Protein AF-A0A443SEF3-F1 (afdb_monomer)

Sequence (263 aa):
NCHKPNISYLNDINSWFCGRCELQWLRGAATQDIGFQNYIREMTSVLPYKLSDLHCDMRQLKNQENTYCYCGTPGIYYSDMLRCSKCFQWFHKSCIQPFSWSELEGDHFYMFLCAVCNEGEEVVQRISMELTDLLCLIINTLALKSDRCYFELKTQIIPLVKKYHEYLVDCDEYIKMSEEQLIKHVQKILKSNVRKFANGNFTTGKRKAGESFWALKFQPEKRPPIFGIPIKYCKEDEGTAFTSKTVENVFQAESKVEPFSFY

Foldseek 3Di:
DLAPPDCVVVPPDPDDDGLQVCLVVPQVDDDPDPVSLVVLLRLQQDASDDLVVWQADLVNQDTPLLAAASNRHHDHSQQQWEAALPSRTIHGVSSDPDDDDDPFTLEHQWHWHTSNRPVSDIDIDGHADAPLLQQLRQLLSVVVVDVDFKDWLLPRRLVSCVVCLVSHPPSVVVVPDDSVRSSVVVVVSQVVPVQFKDWDDDDPDDDDPPTTMMGGPDDCVVPNDRRHPPSDDDPPPPPDDPPPVVVVVVVVVPPPDDDDDDD

Radius of gyration: 22.12 Å; Cα contacts (8 Å, |Δi|>4): 306; chains: 1; bounding box: 56×52×59 Å

Structure (mmCIF, N/CA/C/O backbone):
data_AF-A0A443SEF3-F1
#
_entry.id   AF-A0A443SEF3-F1
#
loop_
_atom_site.group_PDB
_atom_site.id
_atom_site.type_symbol
_atom_site.label_atom_id
_atom_site.label_alt_id
_atom_site.label_comp_id
_atom_site.label_asym_id
_atom_site.label_entity_id
_atom_site.label_seq_id
_atom_site.pdbx_PDB_ins_code
_atom_site.Cartn_x
_atom_site.Cartn_y
_atom_site.Cartn_z
_atom_site.occupancy
_atom_site.B_iso_or_equiv
_atom_site.auth_seq_id
_atom_site.auth_comp_id
_atom_site.auth_asym_id
_atom_site.auth_atom_id
_atom_site.pdbx_PDB_model_num
ATOM 1 N N . ASN A 1 1 ? 22.155 -10.349 -29.448 1.00 60.78 1 ASN A N 1
ATOM 2 C CA . ASN A 1 1 ? 20.997 -9.482 -29.109 1.00 60.78 1 ASN A CA 1
ATOM 3 C C . ASN A 1 1 ? 19.927 -10.183 -28.258 1.00 60.78 1 ASN A C 1
ATOM 5 O O . ASN A 1 1 ? 18.757 -9.858 -28.397 1.00 60.78 1 ASN A O 1
ATOM 9 N N . CYS A 1 2 ? 20.287 -11.117 -27.366 1.00 74.56 2 CYS A N 1
ATOM 10 C CA . CYS A 1 2 ? 19.300 -11.844 -26.545 1.00 74.56 2 CYS A CA 1
ATOM 11 C C . CYS A 1 2 ? 19.045 -11.200 -25.170 1.00 74.56 2 CYS A C 1
ATOM 13 O O . CYS A 1 2 ? 18.089 -11.564 -24.497 1.00 74.56 2 CYS A O 1
ATOM 15 N N . HIS A 1 3 ? 19.894 -10.256 -24.757 1.00 68.38 3 HIS A N 1
ATOM 16 C CA . HIS A 1 3 ? 19.728 -9.482 -23.530 1.00 68.38 3 HIS A CA 1
ATOM 17 C C . HIS A 1 3 ? 18.976 -8.180 -23.817 1.00 68.38 3 HIS A C 1
ATOM 19 O O . HIS A 1 3 ? 19.119 -7.611 -24.904 1.00 68.38 3 HIS A O 1
ATOM 25 N N . LYS A 1 4 ? 18.194 -7.714 -22.843 1.00 70.56 4 LYS A N 1
ATOM 26 C CA . LYS A 1 4 ? 17.512 -6.419 -22.880 1.00 70.56 4 LYS A CA 1
ATOM 27 C C . LYS A 1 4 ? 17.874 -5.629 -21.616 1.00 70.56 4 LYS A C 1
ATOM 29 O O . LYS A 1 4 ? 17.649 -6.182 -20.542 1.00 70.56 4 LYS A O 1
ATOM 34 N N . PRO A 1 5 ? 18.402 -4.394 -21.731 1.00 70.94 5 PRO A N 1
ATOM 35 C CA . PRO A 1 5 ? 18.861 -3.709 -22.949 1.00 70.94 5 PRO A CA 1
ATOM 36 C C . PRO A 1 5 ? 20.078 -4.404 -23.594 1.00 70.94 5 PRO A C 1
ATOM 38 O O . PRO A 1 5 ? 20.650 -5.339 -23.032 1.00 70.94 5 PRO A O 1
ATOM 41 N N . ASN A 1 6 ? 20.448 -4.009 -24.815 1.00 75.81 6 ASN A N 1
ATOM 42 C CA . ASN A 1 6 ? 21.586 -4.614 -25.513 1.00 75.81 6 ASN A CA 1
ATOM 43 C C . ASN A 1 6 ? 22.905 -4.308 -24.772 1.00 75.81 6 ASN A C 1
ATOM 45 O O . ASN A 1 6 ? 23.155 -3.166 -24.410 1.00 75.81 6 ASN A O 1
ATOM 49 N N . ILE A 1 7 ? 23.751 -5.324 -24.575 1.00 67.12 7 ILE A N 1
ATOM 50 C CA . ILE A 1 7 ? 24.983 -5.261 -23.761 1.00 67.12 7 ILE A CA 1
ATOM 51 C C . ILE A 1 7 ? 26.088 -4.427 -24.438 1.00 67.12 7 ILE A C 1
ATOM 53 O O . ILE A 1 7 ? 27.071 -4.081 -23.798 1.00 67.12 7 ILE A O 1
ATOM 57 N N . SER A 1 8 ? 25.945 -4.059 -25.716 1.00 59.59 8 SER A N 1
ATOM 58 C CA . SER A 1 8 ? 26.984 -3.370 -26.503 1.00 59.59 8 SER A CA 1
ATOM 59 C C . SER A 1 8 ? 27.465 -2.017 -25.949 1.00 59.59 8 SER A C 1
ATOM 61 O O . SER A 1 8 ? 28.483 -1.516 -26.416 1.00 59.59 8 SER A O 1
ATOM 63 N N . TYR A 1 9 ? 26.759 -1.438 -24.973 1.00 52.75 9 TYR A N 1
ATOM 64 C CA . TYR A 1 9 ? 27.113 -0.185 -24.290 1.00 52.75 9 TYR A CA 1
ATOM 65 C C . TYR A 1 9 ? 27.809 -0.400 -22.927 1.00 52.75 9 TYR A C 1
ATOM 67 O O . TYR A 1 9 ? 28.279 0.551 -22.318 1.00 52.75 9 TYR A O 1
ATOM 75 N N . LEU A 1 10 ? 27.930 -1.663 -22.494 1.00 54.94 10 LEU A N 1
ATOM 76 C CA . LEU A 1 10 ? 28.533 -2.182 -21.254 1.00 54.94 10 LEU A CA 1
ATOM 77 C C . LEU A 1 10 ? 30.024 -1.894 -20.997 1.00 54.94 10 LEU A C 1
ATOM 79 O O . LEU A 1 10 ? 30.564 -2.385 -20.010 1.00 54.94 10 LEU A O 1
ATOM 83 N N . ASN A 1 11 ? 30.723 -1.203 -21.897 1.00 49.34 11 ASN A N 1
ATOM 84 C CA . ASN A 1 11 ? 32.181 -1.331 -22.037 1.00 49.34 11 ASN A CA 1
ATOM 85 C C . ASN A 1 11 ? 33.022 -0.755 -20.877 1.00 49.34 11 ASN A C 1
ATOM 87 O O . ASN A 1 11 ? 34.215 -1.036 -20.834 1.00 49.34 11 ASN A O 1
ATOM 91 N N . ASP A 1 12 ? 32.422 -0.014 -19.940 1.00 52.00 12 ASP A N 1
ATOM 92 C CA . ASP A 1 12 ? 33.131 0.680 -18.851 1.00 52.00 12 ASP A CA 1
ATOM 93 C C . ASP A 1 12 ? 32.945 0.058 -17.448 1.00 52.00 12 ASP A C 1
ATOM 95 O O . ASP A 1 12 ? 33.424 0.612 -16.458 1.00 52.00 12 ASP A O 1
ATOM 99 N N . ILE A 1 13 ? 32.289 -1.105 -17.320 1.00 55.28 13 ILE A N 1
ATOM 100 C CA . ILE A 1 13 ? 32.137 -1.806 -16.029 1.00 55.28 13 ILE A CA 1
ATOM 101 C C . ILE A 1 13 ? 33.041 -3.045 -15.932 1.00 55.28 13 ILE A C 1
ATOM 103 O O . ILE A 1 13 ? 32.953 -3.972 -16.732 1.00 55.28 13 ILE A O 1
ATOM 107 N N . ASN A 1 14 ? 33.885 -3.095 -14.890 1.00 53.50 14 ASN A N 1
ATOM 108 C CA . ASN A 1 14 ? 34.836 -4.191 -14.613 1.00 53.50 14 ASN A CA 1
ATOM 109 C C . ASN A 1 14 ? 34.170 -5.559 -14.335 1.00 53.50 14 ASN A C 1
ATOM 111 O O . ASN A 1 14 ? 34.855 -6.578 -14.248 1.00 53.50 14 ASN A O 1
ATOM 115 N N . SER A 1 15 ? 32.845 -5.601 -14.191 1.00 58.22 15 SER A N 1
ATOM 116 C CA . SER A 1 15 ? 32.058 -6.821 -14.020 1.00 58.22 15 SER A CA 1
ATOM 117 C C . SER A 1 15 ? 30.640 -6.603 -14.548 1.00 58.22 15 SER A C 1
ATOM 119 O O . SER A 1 15 ? 29.954 -5.696 -14.086 1.00 58.22 15 SER A O 1
ATOM 121 N N . TRP A 1 16 ? 30.199 -7.441 -15.490 1.00 61.84 16 TRP A N 1
ATOM 122 C CA . TRP A 1 16 ? 28.820 -7.473 -15.985 1.00 61.84 16 TRP A CA 1
ATOM 123 C C . TRP A 1 16 ? 28.025 -8.564 -15.267 1.00 61.84 16 TRP A C 1
ATOM 125 O O . TRP A 1 16 ? 28.483 -9.709 -15.194 1.00 61.84 16 TRP A O 1
ATOM 135 N N . PHE A 1 17 ? 26.815 -8.249 -14.806 1.00 60.94 17 PHE A N 1
ATOM 136 C CA . PHE A 1 17 ? 25.852 -9.256 -14.370 1.00 60.94 17 PHE A CA 1
ATOM 137 C C . PHE A 1 17 ? 24.627 -9.231 -15.287 1.00 60.94 17 PHE A C 1
ATOM 139 O O . PHE A 1 17 ? 24.273 -8.215 -15.878 1.00 60.94 17 PHE A O 1
ATOM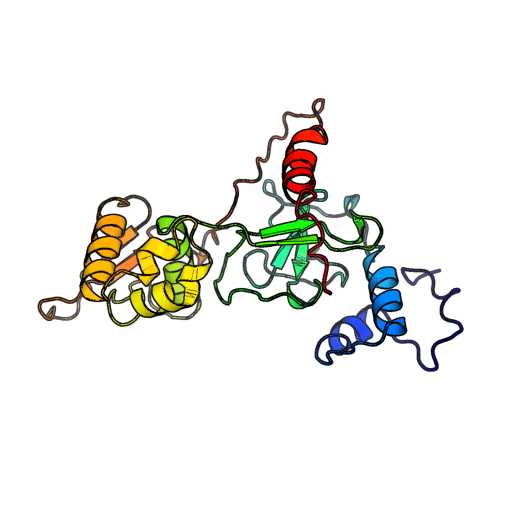 146 N N . CYS A 1 18 ? 23.954 -10.374 -15.430 1.00 65.50 18 CYS A N 1
ATOM 147 C CA . CYS A 1 18 ? 22.702 -10.398 -16.176 1.00 65.50 18 CYS A CA 1
ATOM 148 C C . CYS A 1 18 ? 21.597 -9.691 -15.378 1.00 65.50 18 CYS A C 1
ATOM 150 O O . CYS A 1 18 ? 21.592 -9.748 -14.144 1.00 65.50 18 CYS A O 1
ATOM 152 N N . GLY A 1 19 ? 20.604 -9.117 -16.070 1.00 61.38 19 GLY A N 1
ATOM 153 C CA . GLY A 1 19 ? 19.517 -8.371 -15.417 1.00 61.38 19 GLY A CA 1
ATOM 154 C C . GLY A 1 19 ? 18.778 -9.143 -14.309 1.00 61.38 19 GLY A C 1
ATOM 155 O O . GLY A 1 19 ? 18.235 -8.540 -13.389 1.00 61.38 19 GLY A O 1
ATOM 156 N N . ARG A 1 20 ? 18.807 -10.484 -14.333 1.00 63.09 20 ARG A N 1
ATOM 157 C CA . ARG A 1 20 ? 18.222 -11.337 -13.284 1.00 63.09 20 ARG A CA 1
ATOM 158 C C . ARG A 1 20 ? 19.103 -11.472 -12.036 1.00 63.09 20 ARG A C 1
ATOM 160 O O . ARG A 1 20 ? 18.574 -11.446 -10.931 1.00 63.09 20 ARG A O 1
ATOM 167 N N . CYS A 1 21 ? 20.414 -11.646 -12.206 1.00 59.59 21 CYS A N 1
ATOM 168 C CA . CYS A 1 21 ? 21.350 -11.810 -11.090 1.00 59.59 21 CYS A CA 1
ATOM 169 C C . CYS A 1 21 ? 21.600 -10.488 -10.365 1.00 59.59 21 CYS A C 1
ATOM 171 O O . CYS A 1 21 ? 21.795 -10.486 -9.153 1.00 59.59 21 CYS A O 1
ATOM 173 N N . GLU A 1 22 ? 21.557 -9.369 -11.087 1.00 60.00 22 GLU A N 1
ATOM 174 C CA . GLU A 1 22 ? 21.849 -8.070 -10.497 1.00 60.00 22 GLU A CA 1
ATOM 175 C C . GLU A 1 22 ? 20.642 -7.489 -9.761 1.00 60.00 22 GLU A C 1
ATOM 177 O O . GLU A 1 22 ? 20.799 -7.083 -8.620 1.00 60.00 22 GLU A O 1
ATOM 182 N N . LEU A 1 23 ? 19.411 -7.529 -10.294 1.00 58.72 23 LEU A N 1
ATOM 183 C CA . LEU A 1 23 ? 18.244 -6.941 -9.595 1.00 58.72 23 LEU A CA 1
ATOM 184 C C . LEU A 1 23 ? 18.008 -7.529 -8.188 1.00 58.72 23 LEU A C 1
ATOM 186 O O . LEU A 1 23 ? 17.442 -6.855 -7.330 1.00 58.72 23 LEU A O 1
ATOM 190 N N . GLN A 1 24 ? 18.487 -8.752 -7.938 1.00 55.09 24 GLN A N 1
ATOM 191 C CA . GLN A 1 24 ? 18.482 -9.412 -6.629 1.00 55.09 24 GLN A CA 1
ATOM 192 C C . GLN A 1 24 ? 19.581 -8.891 -5.670 1.00 55.09 24 GLN A C 1
ATOM 194 O O . GLN A 1 24 ? 19.407 -8.941 -4.455 1.00 55.09 24 GLN A O 1
ATOM 199 N N . TRP A 1 25 ? 20.698 -8.391 -6.207 1.00 47.94 25 TRP A N 1
ATOM 200 C CA . TRP A 1 25 ? 21.875 -7.861 -5.498 1.00 47.94 25 TRP A CA 1
ATOM 201 C C . TRP A 1 25 ? 21.823 -6.324 -5.321 1.00 47.94 25 TRP A C 1
ATOM 203 O O . TRP A 1 25 ? 22.259 -5.795 -4.301 1.00 47.94 25 TRP A O 1
ATOM 213 N N . LEU A 1 26 ? 21.232 -5.603 -6.284 1.00 53.41 26 LEU A N 1
ATOM 214 C CA . LEU A 1 26 ? 21.354 -4.152 -6.510 1.00 53.41 26 LEU A CA 1
ATOM 215 C C . LEU A 1 26 ? 20.731 -3.237 -5.437 1.00 53.41 26 LEU A C 1
ATOM 217 O O . LEU A 1 26 ? 20.927 -2.029 -5.501 1.00 53.41 26 LEU A O 1
ATOM 221 N N . ARG A 1 27 ? 19.930 -3.738 -4.487 1.00 53.62 27 ARG A N 1
ATOM 222 C CA . ARG A 1 27 ? 19.137 -2.852 -3.597 1.00 53.62 27 ARG A CA 1
ATOM 223 C C . ARG A 1 27 ? 19.177 -3.187 -2.111 1.00 53.62 27 ARG A C 1
ATOM 225 O O . ARG A 1 27 ? 18.513 -2.525 -1.320 1.00 53.62 27 ARG A O 1
ATOM 232 N N . GLY A 1 28 ? 20.007 -4.159 -1.726 1.00 45.12 28 GLY A N 1
ATOM 233 C CA . GLY A 1 28 ? 20.483 -4.294 -0.345 1.00 45.12 28 GLY A CA 1
ATOM 234 C C . GLY A 1 28 ? 21.625 -3.321 -0.013 1.00 45.12 28 GLY A C 1
ATOM 235 O O . GLY A 1 28 ? 21.883 -3.059 1.157 1.00 45.12 28 GLY A O 1
ATOM 236 N N . ALA A 1 29 ? 22.282 -2.759 -1.035 1.00 46.88 29 ALA A N 1
ATOM 237 C CA . ALA A 1 29 ? 23.342 -1.769 -0.899 1.00 46.88 29 ALA A CA 1
ATOM 238 C C . ALA A 1 29 ? 22.838 -0.408 -1.394 1.00 46.88 29 ALA A C 1
ATOM 240 O O . ALA A 1 29 ? 22.609 -0.208 -2.584 1.00 46.88 29 ALA A O 1
ATOM 241 N N . ALA A 1 30 ? 22.648 0.532 -0.471 1.00 45.91 30 ALA A 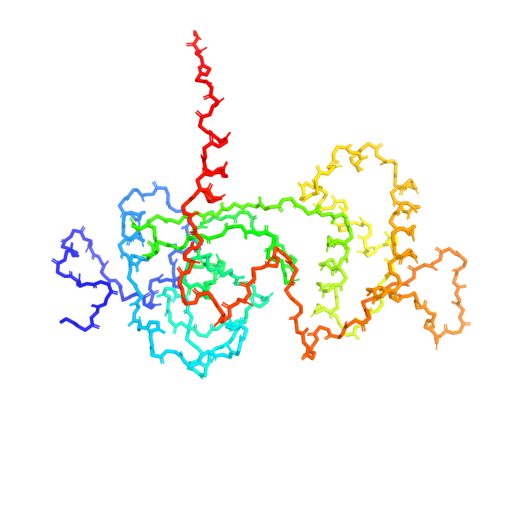N 1
ATOM 242 C CA . ALA A 1 30 ? 22.461 1.931 -0.818 1.00 45.91 30 ALA A CA 1
ATOM 243 C C . ALA A 1 30 ? 23.776 2.453 -1.405 1.00 45.91 30 ALA A C 1
ATOM 245 O O . ALA A 1 30 ? 24.743 2.632 -0.666 1.00 45.91 30 ALA A O 1
ATOM 246 N N . THR A 1 31 ? 23.847 2.683 -2.713 1.00 50.97 31 THR A N 1
ATOM 247 C CA . THR A 1 31 ? 25.025 3.318 -3.304 1.00 50.97 31 THR A CA 1
ATOM 248 C C . THR A 1 31 ? 24.618 4.643 -3.937 1.00 50.97 31 THR A C 1
ATOM 250 O O . THR A 1 31 ? 23.820 4.721 -4.869 1.00 50.97 31 THR A O 1
ATOM 253 N N . GLN A 1 32 ? 25.181 5.722 -3.391 1.00 57.88 32 GLN A N 1
ATOM 254 C CA . GLN A 1 32 ? 25.134 7.083 -3.937 1.00 57.88 32 GLN A CA 1
ATOM 255 C C . GLN A 1 32 ? 26.001 7.222 -5.209 1.00 57.88 32 GLN A C 1
ATOM 257 O O . GLN A 1 32 ? 26.400 8.323 -5.577 1.00 57.88 32 GLN A O 1
ATOM 262 N N . ASP A 1 33 ? 26.343 6.106 -5.857 1.00 69.56 33 ASP A N 1
ATOM 263 C CA . ASP A 1 33 ? 27.203 6.077 -7.031 1.00 69.56 33 ASP A CA 1
ATOM 264 C C . ASP A 1 33 ? 26.389 6.428 -8.282 1.00 69.56 33 ASP A C 1
ATOM 266 O O . ASP A 1 33 ? 25.450 5.729 -8.662 1.00 69.56 33 ASP A O 1
ATOM 270 N N . ILE A 1 34 ? 26.764 7.526 -8.933 1.00 69.75 34 ILE A N 1
ATOM 271 C CA . ILE A 1 34 ? 26.116 8.044 -10.142 1.00 69.75 34 ILE A CA 1
ATOM 272 C C . ILE A 1 34 ? 26.199 7.029 -11.295 1.00 69.75 34 ILE A C 1
ATOM 274 O O . ILE A 1 34 ? 25.235 6.886 -12.049 1.00 69.75 34 ILE A O 1
ATOM 278 N N . GLY A 1 35 ? 27.310 6.292 -11.423 1.00 70.50 35 GLY A N 1
ATOM 279 C CA . GLY A 1 35 ? 27.465 5.273 -12.467 1.00 70.50 35 GLY A CA 1
ATOM 280 C C . GLY A 1 35 ? 26.461 4.134 -12.299 1.00 70.50 35 GLY A C 1
ATOM 281 O O . GLY A 1 35 ? 25.847 3.676 -13.262 1.00 70.50 35 GLY A O 1
ATOM 282 N N . PHE A 1 36 ? 26.212 3.755 -11.048 1.00 69.00 36 PHE A N 1
ATOM 283 C CA . PHE A 1 36 ? 25.221 2.753 -10.688 1.00 69.00 36 PHE A CA 1
ATOM 284 C C . PHE A 1 36 ? 23.787 3.217 -10.963 1.00 69.00 36 PHE A C 1
ATOM 286 O O . PHE A 1 36 ? 22.992 2.464 -11.520 1.00 69.00 36 PHE A O 1
ATOM 293 N N . GLN A 1 37 ? 23.454 4.468 -10.629 1.00 70.31 37 GLN A N 1
ATOM 294 C CA . GLN A 1 37 ? 22.128 5.034 -10.911 1.00 70.31 37 GLN A CA 1
ATOM 295 C C . GLN A 1 37 ? 21.829 5.060 -12.417 1.00 70.31 37 GLN A C 1
ATOM 297 O O . GLN A 1 37 ? 20.749 4.643 -12.839 1.00 70.31 37 GLN A O 1
ATOM 302 N N . ASN A 1 38 ? 22.805 5.463 -13.236 1.00 74.44 38 ASN A N 1
ATOM 303 C CA . ASN A 1 38 ? 22.674 5.445 -14.694 1.00 74.44 38 ASN A CA 1
ATOM 304 C C . ASN A 1 38 ? 22.461 4.022 -15.232 1.00 74.44 38 ASN A C 1
ATOM 306 O O . ASN A 1 38 ? 21.600 3.806 -16.081 1.00 74.44 38 ASN A O 1
ATOM 310 N N . TYR A 1 39 ? 23.175 3.037 -14.688 1.00 73.38 39 TYR A N 1
ATOM 311 C CA . TYR A 1 39 ? 22.994 1.637 -15.063 1.00 73.38 39 TYR A CA 1
ATOM 312 C C . TYR A 1 39 ? 21.595 1.100 -14.717 1.00 73.38 39 TYR A C 1
ATOM 314 O O . TYR A 1 39 ? 20.942 0.472 -15.554 1.00 73.38 39 TYR A O 1
ATOM 322 N N . ILE A 1 40 ? 21.093 1.381 -13.506 1.00 74.31 40 ILE A N 1
ATOM 323 C CA . ILE A 1 40 ? 19.724 1.013 -13.108 1.00 74.31 40 ILE A CA 1
ATOM 324 C C . ILE A 1 40 ? 18.706 1.627 -14.065 1.00 74.31 40 ILE A C 1
ATOM 326 O O . ILE A 1 40 ? 17.804 0.920 -14.512 1.00 74.31 40 ILE A O 1
ATOM 330 N N . ARG A 1 41 ? 18.873 2.908 -14.405 1.00 78.62 41 ARG A N 1
ATOM 331 C CA . ARG A 1 41 ? 18.008 3.637 -15.339 1.00 78.62 41 ARG A CA 1
ATOM 332 C C . ARG A 1 41 ? 17.940 2.959 -16.706 1.00 78.62 41 ARG A C 1
ATOM 334 O O . ARG A 1 41 ? 16.861 2.803 -17.276 1.00 78.62 41 ARG A O 1
ATOM 341 N N . GLU A 1 42 ? 19.079 2.517 -17.229 1.00 79.88 42 GLU A N 1
ATOM 342 C CA . GLU A 1 42 ? 19.130 1.780 -18.492 1.00 79.88 42 GLU A CA 1
ATOM 343 C C . GLU A 1 42 ? 18.432 0.422 -18.385 1.00 79.88 42 GLU A C 1
ATOM 345 O O . GLU A 1 42 ? 17.634 0.064 -19.256 1.00 79.88 42 GLU A O 1
ATOM 350 N N . MET A 1 43 ? 18.670 -0.321 -17.304 1.00 79.44 43 MET A N 1
ATOM 351 C CA . MET A 1 43 ? 18.063 -1.638 -17.087 1.00 79.44 43 MET A CA 1
ATOM 352 C C . MET A 1 43 ? 16.542 -1.565 -16.899 1.00 79.44 43 MET A C 1
ATOM 354 O O . MET A 1 43 ? 15.828 -2.457 -17.357 1.00 79.44 43 MET A O 1
ATOM 358 N N . THR A 1 44 ? 16.021 -0.509 -16.271 1.00 86.38 44 THR A N 1
ATOM 359 C CA . THR A 1 44 ? 14.576 -0.304 -16.070 1.00 86.38 44 THR A CA 1
ATOM 360 C C . THR A 1 44 ? 13.893 0.405 -17.242 1.00 86.38 44 THR A C 1
ATOM 362 O O . THR A 1 44 ? 12.662 0.456 -17.282 1.00 86.38 44 THR A O 1
ATOM 365 N N . SER A 1 45 ? 14.646 0.890 -18.237 1.00 86.00 45 SER A N 1
ATOM 366 C CA . SER A 1 45 ? 14.095 1.548 -19.434 1.00 86.00 45 SER A CA 1
ATOM 367 C C . SER A 1 45 ? 13.329 0.598 -20.367 1.00 86.00 45 SER A C 1
ATOM 369 O O . SER A 1 45 ? 12.506 1.041 -21.171 1.00 86.00 45 SER A O 1
ATOM 371 N N . VAL A 1 46 ? 13.553 -0.717 -20.255 1.00 89.38 46 VAL A N 1
ATOM 372 C CA . VAL A 1 46 ? 12.939 -1.733 -21.119 1.00 89.38 46 VAL A CA 1
ATOM 373 C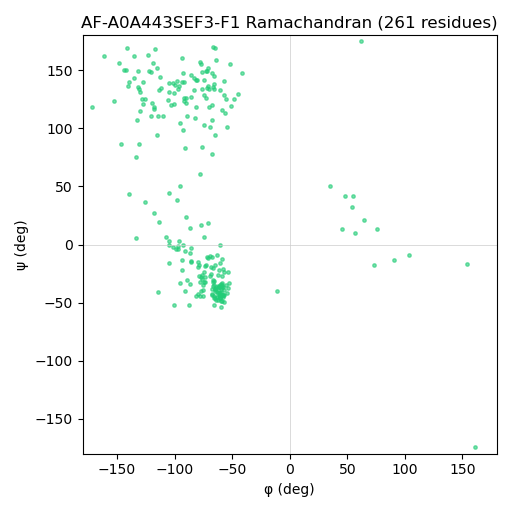 C . VAL A 1 46 ? 12.515 -2.966 -20.324 1.00 89.38 46 VAL A C 1
ATOM 375 O O . VAL A 1 46 ? 13.229 -3.442 -19.451 1.00 89.38 46 VAL A O 1
ATOM 378 N N . LEU A 1 47 ? 11.348 -3.532 -20.652 1.00 92.06 47 LEU A N 1
ATOM 379 C CA . LEU A 1 47 ? 10.921 -4.810 -20.077 1.00 92.06 47 LEU A CA 1
ATOM 380 C C . LEU A 1 47 ? 11.571 -5.993 -20.818 1.00 92.06 47 LEU A C 1
ATOM 382 O O . LEU A 1 47 ? 11.644 -5.991 -22.057 1.00 92.06 47 LEU A O 1
ATOM 386 N N . PRO A 1 48 ? 11.975 -7.061 -20.103 1.00 90.25 48 PRO A N 1
ATOM 387 C CA . PRO A 1 48 ? 12.516 -8.261 -20.739 1.00 90.25 48 PRO A CA 1
ATOM 388 C C . PRO A 1 48 ? 11.458 -9.008 -21.575 1.00 90.25 48 PRO A C 1
ATOM 390 O O . PRO A 1 48 ? 11.798 -9.717 -22.523 1.00 90.25 48 PRO A O 1
ATOM 393 N N . TYR A 1 49 ? 10.174 -8.766 -21.310 1.00 92.81 49 TYR A N 1
ATOM 394 C CA . TYR A 1 49 ? 9.004 -9.321 -21.996 1.00 92.81 49 TYR A CA 1
ATOM 395 C C . TYR A 1 49 ? 8.175 -8.220 -22.680 1.00 92.81 49 TYR A C 1
ATOM 397 O O . TYR A 1 49 ? 8.399 -7.029 -22.461 1.00 92.81 49 TYR A O 1
ATOM 405 N N . LYS A 1 50 ? 7.218 -8.600 -23.533 1.00 93.56 50 LYS A N 1
ATOM 406 C CA . LYS A 1 50 ? 6.275 -7.654 -24.150 1.00 93.56 50 LYS A CA 1
ATOM 407 C C . LYS A 1 50 ? 4.973 -7.622 -23.359 1.00 93.56 50 LYS A C 1
ATOM 409 O O . LYS A 1 50 ? 4.438 -8.666 -23.011 1.00 93.56 50 LYS A O 1
ATOM 414 N N . LEU A 1 51 ? 4.434 -6.425 -23.125 1.00 93.38 51 LEU A N 1
ATOM 415 C CA . LEU A 1 51 ? 3.141 -6.268 -22.448 1.00 93.38 51 LEU A CA 1
ATOM 416 C C . LEU A 1 51 ? 1.971 -6.827 -23.266 1.00 93.38 51 LEU A C 1
ATOM 418 O O . LEU A 1 51 ? 1.019 -7.326 -22.680 1.00 93.38 51 LEU A O 1
ATOM 422 N N . SER A 1 52 ? 2.060 -6.771 -24.598 1.00 93.06 52 SER A N 1
ATOM 423 C CA . SER A 1 52 ? 1.053 -7.312 -25.521 1.00 93.06 52 SER A CA 1
ATOM 424 C C . SER A 1 52 ? 0.851 -8.820 -25.399 1.00 93.06 52 SER A C 1
ATOM 426 O O . SER A 1 52 ? -0.189 -9.323 -25.806 1.00 93.06 52 SER A O 1
ATOM 428 N N . ASP A 1 53 ? 1.845 -9.527 -24.866 1.00 94.62 53 ASP A N 1
ATOM 429 C CA . ASP A 1 53 ? 1.862 -10.988 -24.827 1.00 94.62 53 ASP A CA 1
ATOM 430 C C . ASP A 1 53 ? 1.266 -11.520 -23.508 1.00 94.62 53 ASP A C 1
ATOM 432 O O . ASP A 1 53 ? 1.208 -12.730 -23.307 1.00 94.62 53 ASP A O 1
ATOM 436 N N . LEU A 1 54 ? 0.842 -10.630 -22.598 1.00 94.50 54 LEU A N 1
ATOM 437 C CA . LEU A 1 54 ? 0.309 -10.992 -21.286 1.00 94.50 54 LEU A CA 1
ATOM 438 C C . LEU A 1 54 ? -1.210 -11.161 -21.310 1.00 94.50 54 LEU A C 1
ATOM 440 O O . LEU A 1 54 ? -1.956 -10.233 -21.639 1.00 94.50 54 LEU A O 1
ATOM 444 N N . HIS A 1 55 ? -1.681 -12.315 -20.846 1.00 94.69 55 HIS A N 1
ATOM 445 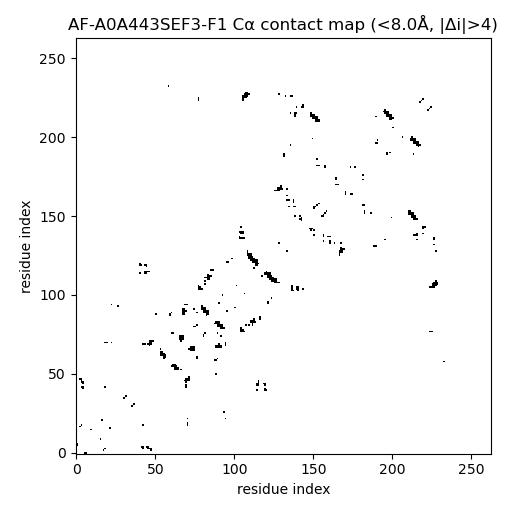C CA . HIS A 1 55 ? -3.105 -12.618 -20.743 1.00 94.69 55 HIS A CA 1
ATOM 446 C C . HIS A 1 55 ? -3.633 -12.198 -19.371 1.00 94.69 55 HIS A C 1
ATOM 448 O O . HIS A 1 55 ? -3.725 -12.995 -18.432 1.00 94.69 55 HIS A O 1
ATOM 454 N N . CYS A 1 56 ? -3.960 -10.911 -19.251 1.00 88.94 56 CYS A N 1
ATOM 455 C CA . CYS A 1 56 ? -4.474 -10.314 -18.023 1.00 88.94 56 CYS A CA 1
ATOM 456 C C . CYS A 1 56 ? -5.948 -10.661 -17.752 1.00 88.94 56 CYS A C 1
ATOM 458 O O . CYS A 1 56 ? -6.766 -10.779 -18.667 1.00 88.94 56 CYS A O 1
ATOM 460 N N . ASP A 1 57 ? -6.313 -10.750 -16.472 1.00 86.06 57 ASP A N 1
ATOM 461 C CA . ASP A 1 57 ? -7.713 -10.820 -16.055 1.00 86.06 57 ASP A CA 1
ATOM 462 C C . ASP A 1 57 ? -8.466 -9.504 -16.346 1.00 86.06 57 ASP A C 1
ATOM 464 O O . ASP A 1 57 ? -7.884 -8.467 -16.673 1.00 86.06 57 ASP A O 1
ATOM 468 N N . MET A 1 58 ? -9.798 -9.520 -16.208 1.00 81.38 58 MET A N 1
ATOM 469 C CA . MET A 1 58 ? -10.645 -8.359 -16.541 1.00 81.38 58 MET A CA 1
ATOM 470 C C . MET A 1 58 ? -10.291 -7.080 -15.767 1.00 81.38 58 MET A C 1
ATOM 472 O O . MET A 1 58 ? -10.664 -5.992 -16.196 1.00 81.38 58 MET A O 1
ATOM 476 N N . ARG A 1 59 ? -9.613 -7.208 -14.622 1.00 78.56 59 ARG A N 1
ATOM 477 C CA . ARG A 1 59 ? -9.236 -6.101 -13.735 1.00 78.56 59 ARG A CA 1
ATOM 478 C C . ARG A 1 59 ? -7.739 -5.743 -13.836 1.00 78.56 59 ARG A C 1
ATOM 480 O O . ARG A 1 59 ? -7.286 -4.898 -13.061 1.00 78.56 59 ARG A O 1
ATOM 487 N N . GLN A 1 60 ? -7.000 -6.417 -14.727 1.00 84.25 60 GLN A N 1
ATOM 488 C CA . GLN A 1 60 ? -5.531 -6.499 -14.821 1.00 84.25 60 GLN A CA 1
ATOM 489 C C . GLN A 1 60 ? -4.843 -6.498 -13.446 1.00 84.25 60 GLN A C 1
ATOM 491 O O . GLN A 1 60 ? -3.942 -5.710 -13.156 1.00 84.25 60 GLN A O 1
ATOM 496 N N . LEU A 1 61 ? -5.312 -7.369 -12.558 1.00 84.94 61 LEU A N 1
ATOM 497 C CA . LEU A 1 61 ? -4.668 -7.680 -11.283 1.00 84.94 61 LEU A CA 1
ATOM 498 C C . LEU A 1 61 ? -3.674 -8.823 -11.430 1.00 84.94 61 LEU A C 1
ATOM 500 O O . LEU A 1 61 ? -2.709 -8.895 -10.676 1.00 84.94 61 LEU A O 1
ATOM 504 N N . LYS A 1 62 ? -3.935 -9.739 -12.365 1.00 90.00 62 LYS A N 1
ATOM 505 C CA . LYS A 1 62 ? -3.111 -10.925 -12.598 1.00 90.00 62 LYS A CA 1
ATOM 506 C C . LYS A 1 62 ? -3.024 -11.219 -14.087 1.00 90.00 62 LYS A C 1
ATOM 508 O O . LYS A 1 62 ? -3.984 -10.960 -14.809 1.00 90.00 62 LYS A O 1
ATOM 513 N N . ASN A 1 63 ? -1.916 -11.810 -14.516 1.00 92.88 63 ASN A N 1
ATOM 514 C CA . ASN A 1 63 ? -1.781 -12.438 -15.830 1.00 92.88 63 ASN A CA 1
ATOM 515 C C . ASN A 1 63 ? -1.482 -13.938 -15.698 1.00 92.88 63 ASN A C 1
ATOM 517 O O . ASN A 1 63 ? -1.009 -14.388 -14.650 1.00 92.88 63 ASN A O 1
ATOM 521 N N . GLN A 1 64 ? -1.803 -14.713 -16.737 1.00 94.25 64 GLN A N 1
ATOM 522 C CA . GLN A 1 64 ? -1.607 -16.171 -16.755 1.00 94.25 64 GLN A CA 1
ATOM 523 C C . GLN A 1 64 ? -0.124 -16.559 -16.725 1.00 94.25 64 GLN A C 1
ATOM 525 O O . GLN A 1 64 ? 0.238 -17.570 -16.125 1.00 94.25 64 GLN A O 1
ATOM 530 N N . GLU A 1 65 ? 0.732 -15.731 -17.319 1.00 95.19 65 GLU A N 1
ATOM 531 C CA . GLU A 1 65 ? 2.180 -15.932 -17.417 1.00 95.19 65 GLU A CA 1
ATOM 532 C C . GLU A 1 65 ? 2.896 -15.734 -16.075 1.00 95.19 65 GLU A C 1
ATOM 534 O O . GLU A 1 65 ? 4.086 -16.033 -15.965 1.00 95.19 65 GLU A O 1
ATOM 539 N N . ASN A 1 66 ? 2.199 -15.200 -15.066 1.00 93.88 66 ASN A N 1
ATOM 540 C CA . ASN A 1 66 ? 2.754 -14.827 -13.769 1.00 93.88 66 ASN A CA 1
ATOM 541 C C . ASN A 1 66 ? 4.043 -13.995 -13.919 1.00 93.88 66 ASN A C 1
ATOM 543 O O . ASN A 1 66 ? 5.039 -14.233 -13.239 1.00 93.88 66 ASN A O 1
ATOM 547 N N . THR A 1 67 ? 4.032 -13.061 -14.873 1.00 95.06 67 THR A N 1
ATOM 548 C CA . THR A 1 67 ? 5.197 -12.272 -15.286 1.00 95.06 67 THR A CA 1
ATOM 549 C C . THR A 1 67 ? 4.927 -10.795 -15.024 1.00 95.06 67 THR A C 1
ATOM 551 O O . THR A 1 67 ? 4.002 -10.211 -15.595 1.00 95.06 67 THR A O 1
ATOM 554 N N . TYR A 1 68 ? 5.739 -10.190 -14.158 1.00 95.19 68 TYR A N 1
ATOM 555 C CA . TYR A 1 68 ? 5.576 -8.806 -13.716 1.00 95.19 68 TYR A CA 1
ATOM 556 C C . TYR A 1 68 ? 6.924 -8.094 -13.581 1.00 95.19 68 TYR A C 1
ATOM 558 O O . TYR A 1 68 ? 7.979 -8.731 -13.535 1.00 95.19 68 TYR A O 1
ATOM 566 N N . CYS A 1 69 ? 6.860 -6.772 -13.401 1.00 95.38 69 CYS A N 1
ATOM 567 C CA . CYS A 1 69 ? 7.982 -5.903 -13.063 1.00 95.38 69 CYS A CA 1
ATOM 568 C C . CYS A 1 69 ? 9.123 -5.857 -14.107 1.00 95.38 69 CYS A C 1
ATOM 570 O O . CYS A 1 69 ? 9.155 -6.611 -15.070 1.00 95.38 69 CYS A O 1
ATOM 572 N N . TYR A 1 70 ? 10.127 -5.001 -13.908 1.00 92.88 70 TYR A N 1
ATOM 573 C CA . TYR A 1 70 ? 11.350 -4.991 -14.724 1.00 92.88 70 TYR A CA 1
ATOM 574 C C . TYR A 1 70 ? 12.104 -6.328 -14.687 1.00 92.88 70 TYR A C 1
ATOM 576 O O . TYR A 1 70 ? 12.783 -6.686 -15.643 1.00 92.88 70 TYR A O 1
ATOM 584 N N . CYS A 1 71 ? 11.965 -7.090 -13.599 1.00 89.31 71 CYS A N 1
ATOM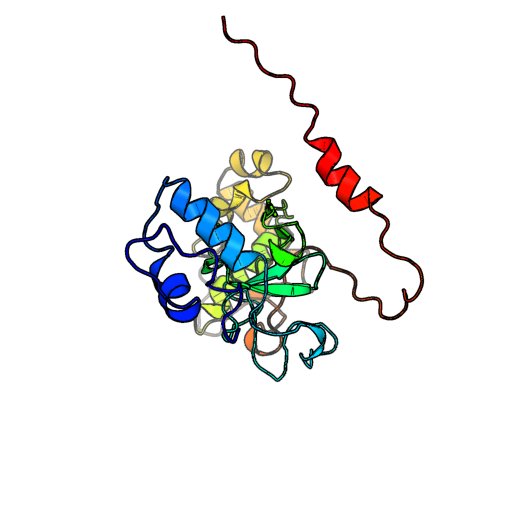 585 C CA . CYS A 1 71 ? 12.638 -8.376 -13.423 1.00 89.31 71 CYS A CA 1
ATOM 586 C C . CYS A 1 71 ? 11.962 -9.545 -14.160 1.00 89.31 71 CYS A C 1
ATOM 588 O O . CYS A 1 71 ? 12.575 -10.605 -14.292 1.00 89.31 71 CYS A O 1
ATOM 590 N N . GLY A 1 72 ? 10.710 -9.394 -14.612 1.00 91.12 72 GLY A N 1
ATOM 591 C CA . GLY A 1 72 ? 9.946 -10.477 -15.240 1.00 91.12 72 GLY A CA 1
ATOM 592 C C . GLY A 1 72 ? 9.640 -11.653 -14.313 1.00 91.12 72 GLY A C 1
ATOM 593 O O . GLY A 1 72 ? 9.406 -12.758 -14.795 1.00 91.12 72 GLY A O 1
ATOM 594 N N . THR A 1 73 ? 9.681 -11.457 -12.993 1.00 90.75 73 THR A N 1
ATOM 595 C CA . THR A 1 73 ? 9.387 -12.518 -12.019 1.00 90.75 73 THR A CA 1
ATOM 596 C C . THR A 1 73 ? 7.919 -12.491 -11.585 1.00 90.75 73 THR A C 1
ATOM 598 O O . THR A 1 73 ? 7.258 -11.456 -11.709 1.00 90.75 73 THR A O 1
ATOM 601 N N . PRO A 1 74 ? 7.411 -13.607 -11.031 1.00 93.75 74 PRO A N 1
ATOM 602 C CA . PRO A 1 74 ? 6.138 -13.649 -10.319 1.00 93.75 74 PRO A CA 1
ATOM 603 C C . PRO A 1 74 ? 6.008 -12.599 -9.223 1.00 93.75 74 PRO A C 1
ATOM 605 O O . PRO A 1 74 ? 7.012 -12.195 -8.640 1.00 93.75 74 PRO A O 1
ATOM 608 N N . GLY A 1 75 ? 4.760 -12.248 -8.912 1.00 91.00 75 GLY A N 1
ATOM 609 C CA . GLY A 1 75 ? 4.403 -11.287 -7.878 1.00 91.00 75 GLY A CA 1
ATOM 610 C C . GLY A 1 75 ? 2.943 -11.420 -7.441 1.00 91.00 75 GLY A C 1
ATOM 611 O O . GLY A 1 75 ? 2.118 -12.035 -8.123 1.00 91.00 75 GLY A O 1
ATOM 612 N N . ILE A 1 76 ? 2.628 -10.856 -6.276 1.00 88.62 76 ILE A N 1
ATOM 613 C CA . ILE A 1 76 ? 1.284 -10.840 -5.697 1.00 88.62 76 ILE A CA 1
ATOM 614 C C . ILE A 1 76 ? 0.807 -9.389 -5.651 1.00 88.62 76 ILE A C 1
ATOM 616 O O . ILE A 1 76 ? 1.295 -8.607 -4.852 1.00 88.62 76 ILE A O 1
ATOM 620 N N . TYR A 1 77 ? -0.177 -9.024 -6.475 1.00 86.75 77 TYR A N 1
ATOM 621 C CA . TYR A 1 77 ? -0.541 -7.614 -6.693 1.00 86.75 77 TYR A CA 1
ATOM 622 C C . TYR A 1 77 ? -0.825 -6.793 -5.422 1.00 86.75 77 TYR A C 1
ATOM 624 O O . TYR A 1 77 ? -0.567 -5.598 -5.404 1.00 86.75 77 TYR A O 1
ATOM 632 N N . TYR A 1 78 ? -1.373 -7.409 -4.372 1.00 82.88 78 TYR A N 1
ATOM 633 C CA . TYR A 1 78 ? -1.744 -6.727 -3.127 1.00 82.88 78 TYR A CA 1
ATOM 634 C C . TYR A 1 78 ? -0.627 -6.713 -2.074 1.00 82.88 78 TYR A C 1
ATOM 636 O O . TYR A 1 78 ? -0.809 -6.101 -1.024 1.00 82.88 78 TYR A O 1
ATOM 644 N N . SER A 1 79 ? 0.495 -7.390 -2.330 1.00 86.75 79 SER A N 1
ATOM 645 C CA . SER A 1 79 ? 1.598 -7.551 -1.385 1.00 86.75 79 SER A CA 1
ATOM 646 C C . SER A 1 79 ? 2.910 -7.182 -2.068 1.00 86.75 79 SER A C 1
ATOM 648 O O . SER A 1 79 ? 3.315 -7.801 -3.049 1.00 86.75 79 SER A O 1
ATOM 650 N N . ASP A 1 80 ? 3.544 -6.116 -1.588 1.00 88.19 80 ASP A N 1
ATOM 651 C CA . ASP A 1 80 ? 4.805 -5.594 -2.122 1.00 88.19 80 ASP A CA 1
ATOM 652 C C . ASP A 1 80 ? 4.829 -5.294 -3.626 1.00 88.19 80 ASP A C 1
ATOM 654 O O . ASP A 1 80 ? 5.878 -5.361 -4.269 1.00 88.19 80 ASP A O 1
ATOM 658 N N . MET A 1 81 ? 3.694 -4.876 -4.194 1.00 92.25 81 MET A N 1
ATOM 659 C CA . MET A 1 81 ? 3.622 -4.412 -5.580 1.00 92.25 81 MET A CA 1
ATOM 660 C C . MET A 1 81 ? 2.877 -3.084 -5.731 1.00 92.25 81 MET A C 1
ATOM 662 O O . MET A 1 81 ? 1.928 -2.786 -5.007 1.00 92.25 81 MET A O 1
ATOM 666 N N . LEU A 1 82 ? 3.284 -2.303 -6.732 1.00 92.62 82 LEU A N 1
ATOM 667 C CA . LEU A 1 82 ? 2.578 -1.122 -7.217 1.00 92.62 82 LEU A CA 1
ATOM 668 C C . LEU A 1 82 ? 2.254 -1.247 -8.695 1.00 92.62 82 LEU A C 1
ATOM 670 O O . LEU A 1 82 ? 2.994 -1.851 -9.469 1.00 92.62 82 LEU A O 1
ATOM 674 N N . ARG A 1 83 ? 1.144 -0.632 -9.093 1.00 92.88 83 ARG A N 1
ATOM 675 C CA . ARG A 1 83 ? 0.701 -0.615 -10.481 1.00 92.88 83 ARG A CA 1
ATOM 676 C C . ARG A 1 83 ? 1.061 0.706 -11.143 1.00 92.88 83 ARG A C 1
ATOM 678 O O . ARG A 1 83 ? 0.738 1.764 -10.612 1.00 92.88 83 ARG A O 1
ATOM 685 N N . CYS A 1 84 ? 1.685 0.642 -12.314 1.00 93.38 84 CYS A N 1
ATOM 686 C CA . CYS A 1 84 ? 1.955 1.829 -13.120 1.00 93.38 84 CYS A CA 1
ATOM 687 C C . CYS A 1 84 ? 0.644 2.441 -13.637 1.00 93.38 84 CYS A C 1
ATOM 689 O O . CYS A 1 84 ? -0.223 1.735 -14.152 1.00 93.38 84 CYS A O 1
ATOM 691 N N . SER A 1 85 ? 0.524 3.763 -13.554 1.00 90.50 85 SER A N 1
ATOM 692 C CA . SER A 1 85 ? -0.684 4.511 -13.925 1.00 90.50 85 SER A CA 1
ATOM 693 C C . SER A 1 85 ? -0.913 4.591 -15.439 1.00 90.50 85 SER A C 1
ATOM 695 O O . SER A 1 85 ? -2.026 4.879 -15.863 1.00 90.50 85 SER A O 1
ATOM 697 N N . LYS A 1 86 ? 0.123 4.332 -16.254 1.00 90.94 86 LYS A N 1
ATOM 698 C CA . LYS A 1 86 ? 0.065 4.414 -17.725 1.00 90.94 86 LYS A CA 1
ATOM 699 C C . LYS A 1 86 ? -0.095 3.048 -18.390 1.00 90.94 86 LYS A C 1
ATOM 701 O O . LYS A 1 86 ? -0.990 2.868 -19.203 1.00 90.94 86 LYS A O 1
ATOM 706 N N . CYS A 1 87 ? 0.766 2.082 -18.058 1.00 92.19 87 CYS A N 1
ATOM 707 C CA . CYS A 1 87 ? 0.732 0.754 -18.685 1.00 92.19 87 CYS A CA 1
ATOM 708 C C . CYS A 1 87 ? -0.019 -0.308 -17.875 1.00 92.19 87 CYS A C 1
ATOM 710 O O . CYS A 1 87 ? -0.114 -1.444 -18.331 1.00 92.19 87 CYS A O 1
ATOM 712 N N . PHE A 1 88 ? -0.491 0.027 -16.668 1.00 91.12 88 PHE A N 1
ATOM 713 C CA . PHE A 1 88 ? -1.215 -0.867 -15.754 1.00 91.12 88 PHE A CA 1
ATOM 714 C C . PHE A 1 88 ? -0.486 -2.160 -15.356 1.00 91.12 88 PHE A C 1
ATOM 716 O O . PHE A 1 88 ? -1.065 -3.015 -14.688 1.00 91.12 88 PHE A O 1
ATOM 723 N N . GLN A 1 89 ? 0.798 -2.283 -15.690 1.00 94.44 89 GLN A N 1
ATOM 724 C CA . GLN A 1 89 ? 1.652 -3.368 -15.231 1.00 94.44 89 GLN A CA 1
ATOM 725 C C . GLN A 1 89 ? 1.988 -3.205 -13.741 1.00 94.44 89 GLN A C 1
ATOM 727 O O . GLN A 1 89 ? 2.090 -2.084 -13.234 1.00 94.44 89 GLN A O 1
ATOM 732 N N . TRP A 1 90 ? 2.182 -4.332 -13.058 1.00 95.00 90 TRP A N 1
ATOM 733 C CA . TRP A 1 90 ? 2.604 -4.408 -11.666 1.00 95.00 90 TRP A CA 1
ATOM 734 C C . TRP A 1 90 ? 4.124 -4.493 -11.544 1.00 95.00 90 TRP A C 1
ATOM 736 O O . TRP A 1 90 ? 4.786 -5.191 -12.311 1.00 95.00 90 TRP A O 1
ATOM 746 N N . PHE A 1 91 ? 4.669 -3.796 -10.555 1.00 94.25 91 PHE A N 1
ATOM 747 C CA . PHE A 1 91 ? 6.093 -3.703 -10.266 1.00 94.25 91 PHE A CA 1
ATOM 748 C C . PHE A 1 91 ? 6.315 -3.948 -8.780 1.00 94.25 91 PHE A C 1
ATOM 750 O O . PHE A 1 91 ? 5.571 -3.425 -7.953 1.00 94.25 91 PHE A O 1
ATOM 757 N N . HIS A 1 92 ? 7.320 -4.747 -8.432 1.00 92.50 92 HIS A N 1
ATOM 758 C CA . HIS A 1 92 ? 7.650 -5.001 -7.033 1.00 92.50 92 HIS A CA 1
ATOM 759 C C . HIS A 1 92 ? 8.153 -3.721 -6.369 1.00 9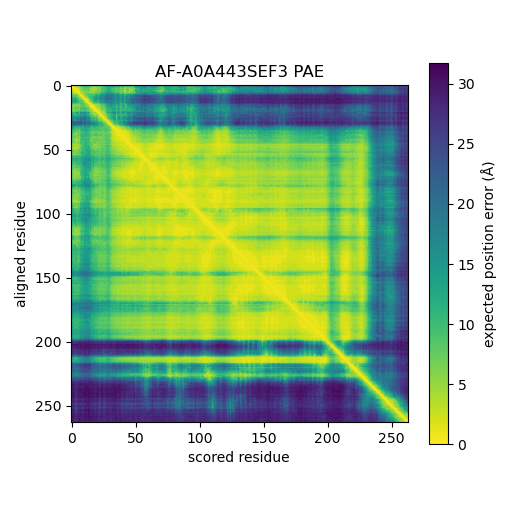2.50 92 HIS A C 1
ATOM 761 O O . HIS A 1 92 ? 8.990 -3.030 -6.947 1.00 92.50 92 HIS A O 1
ATOM 767 N N . LYS A 1 93 ? 7.723 -3.445 -5.135 1.00 90.44 93 LYS A N 1
ATOM 768 C CA . LYS A 1 93 ? 8.229 -2.321 -4.329 1.00 90.44 93 LYS A CA 1
ATOM 769 C C . LYS A 1 93 ? 9.754 -2.373 -4.181 1.00 90.44 93 LYS A C 1
ATOM 771 O O . LYS A 1 93 ? 10.405 -1.340 -4.229 1.00 90.44 93 LYS A O 1
ATOM 776 N N . SER A 1 94 ? 10.332 -3.573 -4.088 1.00 86.50 94 SER A N 1
ATOM 777 C CA . SER A 1 94 ? 11.787 -3.783 -4.063 1.00 86.50 94 SER A CA 1
ATOM 778 C C . SER A 1 94 ? 12.479 -3.454 -5.393 1.00 86.50 9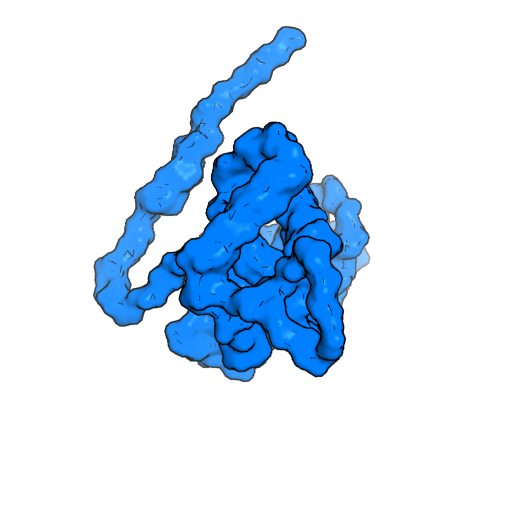4 SER A C 1
ATOM 780 O O . SER A 1 94 ? 13.656 -3.105 -5.402 1.00 86.50 94 SER A O 1
ATOM 782 N N . CYS A 1 95 ? 11.760 -3.527 -6.516 1.00 87.12 95 CYS A N 1
ATOM 783 C CA . CYS A 1 95 ? 12.253 -3.217 -7.860 1.00 87.12 95 CYS A CA 1
ATOM 784 C C . CYS A 1 95 ? 11.923 -1.788 -8.327 1.00 87.12 95 CYS A C 1
ATOM 786 O O . CYS A 1 95 ? 12.402 -1.384 -9.383 1.00 87.12 95 CYS A O 1
ATOM 788 N N . ILE A 1 96 ? 11.226 -0.992 -7.512 1.00 88.06 96 ILE A N 1
ATOM 789 C CA . ILE A 1 96 ? 11.052 0.464 -7.668 1.00 88.06 96 ILE A CA 1
ATOM 790 C C . ILE A 1 96 ? 12.063 1.194 -6.775 1.00 88.06 96 ILE A C 1
ATOM 792 O O . ILE A 1 96 ? 12.398 0.676 -5.709 1.00 88.06 96 ILE A O 1
ATOM 796 N N . GLN A 1 97 ? 12.640 2.294 -7.254 1.00 81.62 97 GLN A N 1
ATOM 797 C CA . GLN A 1 97 ? 13.662 3.096 -6.582 1.00 81.62 97 GLN A CA 1
ATOM 798 C C . GLN A 1 97 ? 13.351 3.275 -5.089 1.00 81.62 97 GLN A C 1
ATOM 800 O O . GLN A 1 97 ? 12.170 3.304 -4.721 1.00 81.62 97 GLN A O 1
ATOM 805 N N . PRO A 1 98 ? 14.382 3.371 -4.223 1.00 81.12 98 PRO A N 1
ATOM 806 C CA . PRO A 1 98 ? 14.178 3.440 -2.784 1.00 81.12 98 PRO A CA 1
ATOM 807 C C . PRO A 1 98 ? 13.110 4.467 -2.403 1.00 81.12 98 PRO A C 1
ATOM 809 O O . PRO A 1 98 ? 13.185 5.636 -2.771 1.00 81.12 98 PRO A O 1
ATOM 812 N N . PHE A 1 99 ? 12.108 4.008 -1.661 1.00 83.75 99 PHE A N 1
ATOM 813 C CA . PHE A 1 99 ? 10.981 4.813 -1.217 1.00 83.75 99 PHE A CA 1
ATOM 814 C C . PHE A 1 99 ? 10.577 4.363 0.190 1.00 83.75 99 PHE A C 1
ATOM 816 O O . PHE A 1 99 ? 10.750 3.196 0.553 1.00 83.75 99 PHE A O 1
ATOM 823 N N . SER A 1 100 ? 10.031 5.280 0.990 1.00 86.44 100 SER A N 1
ATOM 824 C CA . SER A 1 100 ? 9.514 4.965 2.327 1.00 86.44 100 SER A CA 1
ATOM 825 C C . SER A 1 100 ? 8.159 4.256 2.215 1.00 86.44 100 SER A C 1
ATOM 827 O O . SER A 1 100 ? 7.093 4.878 2.212 1.00 86.44 100 SER A O 1
ATOM 829 N N . TRP A 1 101 ? 8.196 2.940 2.009 1.00 89.50 101 TRP A N 1
ATOM 830 C CA . TRP A 1 101 ? 6.996 2.119 1.853 1.00 89.50 101 TRP A CA 1
ATOM 831 C C . TRP A 1 101 ? 6.285 1.891 3.188 1.00 89.50 101 TRP A C 1
ATOM 833 O O . TRP A 1 101 ? 6.923 1.630 4.206 1.00 89.50 101 TRP A O 1
ATOM 843 N N . SER A 1 102 ? 4.949 1.899 3.177 1.00 89.75 102 SER A N 1
ATOM 844 C CA . SER A 1 102 ? 4.187 1.409 4.323 1.00 89.75 102 SER A CA 1
ATOM 845 C C . SER A 1 102 ? 4.275 -0.122 4.401 1.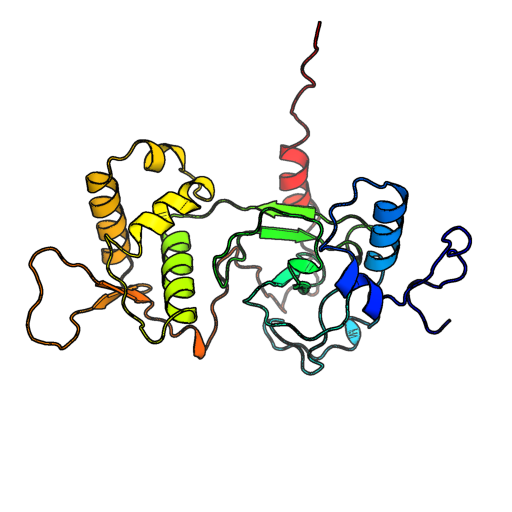00 89.75 102 SER A C 1
ATOM 847 O O . SER A 1 102 ? 4.345 -0.820 3.385 1.00 89.75 102 SER A O 1
ATOM 849 N N . GLU A 1 103 ? 4.204 -0.648 5.623 1.00 90.12 103 GLU A N 1
ATOM 850 C CA . GLU A 1 103 ? 4.111 -2.092 5.907 1.00 90.12 103 GLU A CA 1
ATOM 851 C C . GLU A 1 103 ? 2.651 -2.599 5.884 1.00 90.12 103 GLU A C 1
ATOM 853 O O . GLU A 1 103 ? 2.347 -3.671 6.426 1.00 90.12 103 GLU A O 1
ATOM 858 N N . LEU A 1 104 ? 1.736 -1.787 5.339 1.00 91.31 104 LEU A N 1
ATOM 859 C CA . LEU A 1 104 ? 0.313 -2.083 5.231 1.00 91.31 104 LEU A CA 1
ATOM 860 C C . LEU A 1 104 ? 0.047 -2.893 3.954 1.00 91.31 104 LEU A C 1
ATOM 862 O O . LEU A 1 104 ? 0.406 -2.486 2.848 1.00 91.31 104 LEU A O 1
ATOM 866 N N . GLU A 1 105 ? -0.619 -4.033 4.107 1.00 88.12 105 GLU A N 1
ATOM 867 C CA . GLU A 1 105 ? -0.994 -4.920 3.004 1.00 88.12 105 GLU A CA 1
ATOM 868 C C . GLU A 1 105 ? -2.187 -4.358 2.224 1.00 88.12 105 GLU A C 1
ATOM 870 O O . GLU A 1 105 ? -3.206 -3.968 2.811 1.00 88.12 105 GLU A O 1
ATOM 875 N N . GLY A 1 106 ? -2.093 -4.380 0.894 1.00 87.12 106 GLY A N 1
ATOM 876 C CA . GLY A 1 106 ? -3.096 -3.816 -0.013 1.00 87.12 106 GLY A CA 1
ATOM 877 C C . GLY A 1 106 ? -3.076 -2.288 -0.114 1.00 87.12 106 GLY A C 1
ATOM 878 O O . GLY A 1 106 ? -4.036 -1.708 -0.629 1.00 87.12 106 GLY A O 1
ATOM 879 N N . ASP A 1 107 ? -2.024 -1.636 0.390 1.00 91.12 107 ASP A N 1
ATOM 880 C CA . ASP A 1 107 ? -1.845 -0.186 0.318 1.00 91.12 107 ASP A CA 1
ATOM 881 C C . ASP A 1 107 ? -1.437 0.259 -1.092 1.00 91.12 107 ASP A C 1
ATOM 883 O O . ASP A 1 107 ? -0.281 0.136 -1.504 1.00 91.12 107 ASP A O 1
ATOM 887 N N . HIS A 1 108 ? -2.412 0.801 -1.820 1.00 90.00 108 HIS A N 1
ATOM 888 C CA . HIS A 1 108 ? -2.255 1.378 -3.151 1.00 90.00 108 HIS A CA 1
ATOM 889 C C . HIS A 1 108 ? -2.602 2.871 -3.171 1.00 90.00 108 HIS A C 1
ATOM 891 O O . HIS A 1 108 ? -2.973 3.409 -4.217 1.00 90.00 108 HIS A O 1
ATOM 897 N N . PHE A 1 109 ? -2.458 3.568 -2.040 1.00 91.81 109 PHE A N 1
ATOM 898 C CA . PHE A 1 109 ? -2.508 5.032 -1.989 1.00 91.81 109 PHE A CA 1
ATOM 899 C C . PHE A 1 109 ? -1.187 5.629 -2.478 1.00 91.81 109 PHE A C 1
ATOM 901 O O . PHE A 1 109 ? -0.457 6.306 -1.754 1.00 91.81 109 PHE A O 1
ATOM 908 N N . TYR A 1 110 ? -0.870 5.323 -3.731 1.00 91.31 110 TYR A N 1
ATOM 909 C CA . TYR A 1 110 ? 0.335 5.750 -4.413 1.00 91.31 110 TYR A CA 1
ATOM 910 C C . TYR A 1 110 ? -0.005 6.100 -5.858 1.00 91.31 110 TYR A C 1
ATOM 912 O O . TYR A 1 110 ? -0.719 5.353 -6.530 1.00 91.31 110 TYR A O 1
ATOM 920 N N . MET A 1 111 ? 0.543 7.205 -6.350 1.00 90.75 111 MET A N 1
ATOM 921 C CA . MET A 1 111 ? 0.661 7.447 -7.780 1.00 90.75 111 MET A CA 1
ATOM 922 C C . MET A 1 111 ? 2.015 6.909 -8.217 1.00 90.75 111 MET A C 1
ATOM 924 O O . MET A 1 111 ? 3.040 7.290 -7.655 1.00 90.75 111 MET A O 1
ATOM 928 N N . PHE A 1 112 ? 2.015 6.005 -9.191 1.00 93.19 112 PHE A N 1
ATOM 929 C CA . PHE A 1 112 ? 3.245 5.415 -9.701 1.00 93.19 112 PHE A CA 1
ATOM 930 C C . PHE A 1 112 ? 3.297 5.473 -11.225 1.00 93.19 112 PHE A C 1
ATOM 932 O O . PHE A 1 112 ? 2.328 5.112 -11.902 1.00 93.19 112 PHE A O 1
ATOM 939 N N . LEU A 1 113 ? 4.439 5.893 -11.759 1.00 93.69 113 LEU A N 1
ATOM 940 C CA . LEU A 1 113 ? 4.784 5.849 -13.172 1.00 93.69 113 LEU A CA 1
ATOM 941 C C . LEU A 1 113 ? 6.138 5.144 -13.316 1.00 93.69 113 LEU A C 1
ATOM 943 O O . LEU A 1 113 ? 7.127 5.565 -12.721 1.00 93.69 113 LEU A O 1
ATOM 947 N N . CYS A 1 114 ? 6.167 4.044 -14.071 1.00 94.38 114 CYS A N 1
ATOM 948 C CA . CYS A 1 114 ? 7.381 3.247 -14.243 1.00 94.38 114 CYS A CA 1
ATOM 949 C C . CYS A 1 114 ? 8.359 3.893 -15.235 1.00 94.38 114 CYS A C 1
ATOM 951 O O . CYS A 1 114 ? 7.939 4.610 -16.145 1.00 94.38 114 CYS A O 1
ATOM 953 N N . ALA A 1 115 ? 9.640 3.541 -15.123 1.00 93.00 115 ALA A N 1
ATOM 954 C CA . ALA A 1 115 ? 10.722 4.031 -15.977 1.00 93.00 115 ALA A CA 1
ATOM 955 C C . ALA A 1 115 ? 10.449 3.810 -17.475 1.00 93.00 115 ALA A C 1
ATOM 957 O O . ALA A 1 115 ? 10.629 4.713 -18.284 1.00 93.00 115 ALA A O 1
ATOM 958 N N . VAL A 1 116 ? 9.908 2.648 -17.854 1.00 94.38 116 VAL A N 1
ATOM 959 C CA . VAL A 1 116 ? 9.529 2.340 -19.251 1.00 94.38 116 VAL A CA 1
ATOM 960 C C . VAL A 1 116 ? 8.499 3.337 -19.797 1.00 94.38 116 VAL A C 1
ATOM 962 O O . VAL A 1 116 ? 8.489 3.662 -20.980 1.00 94.38 116 VAL A O 1
ATOM 965 N N . CYS A 1 117 ? 7.594 3.812 -18.942 1.00 94.56 117 CYS A N 1
ATOM 966 C CA . CYS A 1 117 ? 6.523 4.734 -19.313 1.00 94.56 117 CYS A CA 1
ATOM 967 C C . CYS A 1 117 ? 6.939 6.210 -19.292 1.00 94.56 117 CYS A C 1
ATOM 969 O O . CYS A 1 117 ? 6.177 7.032 -19.819 1.00 94.56 117 CYS A O 1
ATOM 971 N N . ASN A 1 118 ? 8.089 6.507 -18.683 1.00 93.19 118 ASN A N 1
ATOM 972 C CA . ASN A 1 118 ? 8.582 7.837 -18.335 1.00 93.19 118 ASN A CA 1
ATOM 973 C C . ASN A 1 118 ? 10.091 7.968 -18.598 1.00 93.19 118 ASN A C 1
ATOM 975 O O . ASN A 1 118 ? 10.844 8.489 -17.784 1.00 93.19 118 ASN A O 1
ATOM 979 N N . GLU A 1 119 ? 10.531 7.450 -19.747 1.00 87.38 119 GLU A N 1
ATOM 980 C CA . GLU A 1 119 ? 11.855 7.738 -20.321 1.00 87.38 119 GLU A CA 1
ATOM 981 C C . GLU A 1 119 ? 13.030 7.451 -19.362 1.00 87.38 119 GLU A C 1
ATOM 983 O O . GLU A 1 119 ? 14.000 8.200 -19.251 1.00 87.38 119 GLU A O 1
ATOM 988 N N . GLY A 1 120 ? 12.935 6.326 -18.652 1.00 84.38 120 GLY A N 1
ATOM 989 C CA . GLY A 1 120 ? 13.950 5.842 -17.718 1.00 84.38 120 GLY A CA 1
ATOM 990 C C . GLY A 1 120 ? 13.771 6.322 -16.277 1.00 84.38 120 GLY A C 1
ATOM 991 O O . GLY A 1 120 ? 14.384 5.742 -15.391 1.00 84.38 120 GLY A O 1
ATOM 992 N N . GLU A 1 121 ? 12.923 7.316 -16.011 1.00 86.94 121 GLU A N 1
ATOM 993 C CA . GLU A 1 121 ? 12.715 7.853 -14.659 1.00 86.94 121 GLU A CA 1
ATOM 994 C C . GLU A 1 121 ? 11.461 7.290 -14.005 1.00 86.94 121 GLU A C 1
ATOM 996 O O . GLU A 1 121 ? 10.393 7.221 -14.614 1.00 86.94 121 GLU A O 1
ATOM 1001 N N . GLU A 1 122 ? 11.554 6.936 -12.732 1.00 90.56 122 GLU A N 1
ATOM 1002 C CA . GLU A 1 122 ? 10.395 6.511 -11.955 1.00 90.56 122 GLU A CA 1
ATOM 1003 C C . GLU A 1 122 ? 9.796 7.695 -11.202 1.00 90.56 122 GLU A C 1
ATOM 1005 O O . GLU A 1 122 ? 10.510 8.503 -10.613 1.00 90.56 122 GLU A O 1
ATOM 1010 N N . VAL A 1 123 ? 8.467 7.763 -11.155 1.00 91.25 123 VAL A N 1
ATOM 1011 C CA . VAL A 1 123 ? 7.759 8.729 -10.307 1.00 91.25 123 VAL A CA 1
ATOM 1012 C C . VAL A 1 123 ? 6.901 7.960 -9.328 1.00 91.25 123 VAL A C 1
ATOM 1014 O O . VAL A 1 123 ? 6.039 7.184 -9.740 1.00 91.25 123 VAL A O 1
ATOM 1017 N N . VAL A 1 124 ? 7.129 8.182 -8.036 1.00 92.56 124 VAL A N 1
ATOM 1018 C CA . VAL A 1 124 ? 6.322 7.624 -6.950 1.00 92.56 124 VAL A CA 1
ATOM 1019 C C . VAL A 1 124 ? 5.899 8.764 -6.039 1.00 92.56 124 VAL A C 1
ATOM 1021 O O . VAL A 1 124 ? 6.744 9.479 -5.509 1.00 92.56 124 VAL A O 1
ATOM 1024 N N . GLN A 1 125 ? 4.597 8.894 -5.811 1.00 90.50 125 GLN A N 1
ATOM 1025 C CA . GLN A 1 125 ? 4.043 9.858 -4.867 1.00 90.50 125 GLN A CA 1
ATOM 1026 C C . GLN A 1 125 ? 3.065 9.157 -3.927 1.00 90.50 125 GLN A C 1
ATOM 1028 O O . GLN A 1 125 ? 2.186 8.414 -4.371 1.00 90.50 125 GLN A O 1
ATOM 1033 N N . ARG A 1 126 ? 3.211 9.388 -2.619 1.00 90.69 126 ARG A N 1
ATOM 1034 C CA . ARG A 1 126 ? 2.238 8.957 -1.607 1.00 90.69 126 ARG A CA 1
ATOM 1035 C C . ARG A 1 126 ? 0.984 9.819 -1.725 1.00 90.69 126 ARG A C 1
ATOM 1037 O O . ARG A 1 126 ? 1.085 11.035 -1.819 1.00 90.69 126 ARG A O 1
ATOM 1044 N N . ILE A 1 127 ? -0.185 9.193 -1.682 1.00 90.75 127 ILE A N 1
ATOM 1045 C CA . ILE A 1 127 ? -1.472 9.890 -1.694 1.00 90.75 127 ILE A CA 1
ATOM 1046 C C . ILE A 1 127 ? -2.052 9.840 -0.285 1.00 90.75 127 ILE A C 1
ATOM 1048 O O . ILE A 1 127 ? -2.094 8.773 0.329 1.00 90.75 127 ILE A O 1
ATOM 1052 N N . SER A 1 128 ? -2.501 10.982 0.228 1.00 89.44 128 SER A N 1
ATOM 1053 C CA . SER A 1 128 ? -3.192 11.033 1.515 1.00 89.44 128 SER A CA 1
ATOM 1054 C C . SER A 1 128 ? -4.527 10.286 1.449 1.00 89.44 128 SER A C 1
ATOM 1056 O O . SER A 1 128 ? -5.211 10.291 0.424 1.00 89.44 128 SER A O 1
ATOM 1058 N N . MET A 1 129 ? -4.910 9.642 2.548 1.00 89.50 129 MET A N 1
ATOM 1059 C CA . MET A 1 129 ? -6.130 8.839 2.647 1.00 89.50 129 MET A CA 1
ATOM 1060 C C . MET A 1 129 ? -7.046 9.322 3.769 1.00 89.50 129 MET A C 1
ATOM 1062 O O . MET A 1 129 ? -6.628 10.031 4.686 1.00 89.50 129 MET A O 1
ATOM 1066 N N . GLU A 1 130 ? -8.308 8.904 3.729 1.00 91.50 130 GLU A N 1
ATOM 1067 C CA . GLU A 1 130 ? -9.213 9.106 4.856 1.00 91.50 130 GLU A CA 1
ATOM 1068 C C . GLU A 1 130 ? -8.931 8.095 5.974 1.00 91.50 130 GLU A C 1
ATOM 1070 O O . GLU A 1 130 ? -8.498 6.962 5.735 1.00 91.50 130 GLU A O 1
ATOM 1075 N N . LEU A 1 131 ? -9.284 8.446 7.214 1.00 93.19 131 LEU A N 1
ATOM 1076 C CA . LEU A 1 131 ? -9.136 7.536 8.354 1.00 93.19 131 LEU A CA 1
ATOM 1077 C C . LEU A 1 131 ? -9.920 6.228 8.160 1.00 93.19 131 LEU A C 1
ATOM 1079 O O . LEU A 1 131 ? -9.474 5.165 8.587 1.00 93.19 131 LEU A O 1
ATOM 1083 N N . THR A 1 132 ? -11.066 6.269 7.477 1.00 92.38 132 THR A N 1
ATOM 1084 C CA . THR A 1 132 ? -11.839 5.058 7.155 1.00 92.38 132 THR A CA 1
ATOM 1085 C C . THR A 1 132 ? -11.032 4.070 6.308 1.00 92.38 132 THR A C 1
ATOM 1087 O O . THR A 1 132 ? -11.135 2.859 6.524 1.00 92.38 132 THR A O 1
ATOM 1090 N N . ASP A 1 133 ? -10.231 4.562 5.364 1.00 92.00 133 ASP A N 1
ATOM 1091 C CA . ASP A 1 133 ? -9.413 3.722 4.489 1.00 92.00 133 ASP A CA 1
ATOM 1092 C C . ASP A 1 133 ? -8.173 3.204 5.216 1.00 92.00 133 ASP A C 1
ATOM 1094 O O . ASP A 1 133 ? -7.878 2.009 5.129 1.00 92.00 133 ASP A O 1
ATOM 1098 N N . LEU A 1 134 ? -7.533 4.043 6.040 1.00 94.12 134 LEU A N 1
ATOM 1099 C CA . LEU A 1 134 ? -6.445 3.608 6.917 1.00 94.12 134 LEU A CA 1
ATOM 1100 C C . LEU A 1 134 ? -6.900 2.484 7.862 1.00 94.12 134 LEU A C 1
ATOM 1102 O O . LEU A 1 134 ? -6.205 1.484 8.024 1.00 94.12 134 LEU A O 1
ATOM 1106 N N . LEU A 1 135 ? -8.094 2.598 8.450 1.00 95.00 135 LEU A N 1
ATOM 1107 C CA . LEU A 1 135 ? -8.667 1.543 9.292 1.00 95.00 135 LEU A CA 1
ATOM 1108 C C . LEU A 1 135 ? -8.906 0.248 8.509 1.00 95.00 135 LEU A C 1
ATOM 1110 O O . LEU A 1 135 ? -8.714 -0.839 9.057 1.00 95.00 135 LEU A O 1
ATOM 1114 N N . CYS A 1 136 ? -9.301 0.342 7.236 1.00 92.69 136 CYS A N 1
ATOM 1115 C CA . CYS A 1 136 ? -9.420 -0.840 6.391 1.00 92.69 136 CYS A CA 1
ATOM 1116 C C . CYS A 1 136 ? -8.057 -1.493 6.148 1.00 92.69 136 CYS A C 1
ATOM 1118 O O . CYS A 1 136 ? -7.935 -2.702 6.329 1.00 92.69 136 CYS A O 1
ATOM 1120 N N . LEU A 1 137 ? -7.034 -0.707 5.810 1.00 92.69 137 LEU A N 1
ATOM 1121 C CA . LEU A 1 137 ? -5.668 -1.192 5.607 1.00 92.69 137 LEU A CA 1
ATOM 1122 C C . LEU A 1 137 ? -5.085 -1.845 6.860 1.00 92.69 137 LEU A C 1
ATOM 1124 O O . LEU A 1 137 ? -4.528 -2.940 6.784 1.00 92.69 137 LEU A O 1
ATOM 1128 N N . ILE A 1 138 ? -5.251 -1.210 8.021 1.00 95.25 138 ILE A N 1
ATOM 1129 C CA . ILE A 1 138 ? -4.775 -1.723 9.309 1.00 95.25 138 ILE A CA 1
ATOM 1130 C C . ILE A 1 138 ? -5.418 -3.076 9.617 1.00 95.25 138 ILE A C 1
ATOM 1132 O O . ILE A 1 138 ? -4.709 -4.052 9.863 1.00 95.25 138 ILE A O 1
ATOM 1136 N N . ILE A 1 139 ? -6.751 -3.163 9.577 1.00 93.50 139 ILE A N 1
ATOM 1137 C CA . ILE A 1 139 ? -7.453 -4.410 9.910 1.00 93.50 139 ILE A CA 1
ATOM 1138 C C . ILE A 1 139 ? -7.155 -5.495 8.863 1.00 93.50 139 ILE A C 1
ATOM 1140 O O . ILE A 1 139 ? -7.006 -6.658 9.229 1.00 93.50 139 ILE A O 1
ATOM 1144 N N . ASN A 1 140 ? -7.009 -5.132 7.584 1.00 91.12 140 ASN A N 1
ATOM 1145 C CA . ASN A 1 140 ? -6.604 -6.055 6.520 1.00 91.12 140 ASN A CA 1
ATOM 1146 C C . ASN A 1 140 ? -5.206 -6.631 6.774 1.00 91.12 140 ASN A C 1
ATOM 1148 O O . ASN A 1 140 ? -5.016 -7.841 6.723 1.00 91.12 140 ASN A O 1
ATOM 1152 N N . THR A 1 141 ? -4.250 -5.767 7.110 1.00 91.62 141 THR A N 1
ATOM 1153 C CA . THR A 1 141 ? -2.868 -6.153 7.420 1.00 91.62 141 THR A CA 1
ATOM 1154 C C . THR A 1 141 ? -2.809 -7.085 8.626 1.00 91.62 141 THR A C 1
ATOM 1156 O O . THR A 1 141 ? -2.116 -8.097 8.590 1.00 91.62 141 THR A O 1
ATOM 1159 N N . LEU A 1 142 ? -3.562 -6.780 9.688 1.00 92.75 142 LEU A N 1
ATOM 1160 C CA . LEU A 1 142 ? -3.651 -7.642 10.867 1.00 92.75 142 LEU A CA 1
ATOM 1161 C C . LEU A 1 142 ? -4.276 -9.008 10.532 1.00 92.75 142 LEU A C 1
ATOM 1163 O O . LEU A 1 142 ? -3.788 -10.034 11.006 1.00 92.75 142 LEU A O 1
ATOM 1167 N N . ALA A 1 143 ? -5.324 -9.031 9.701 1.00 89.69 143 ALA A N 1
ATOM 1168 C CA . ALA A 1 143 ? -5.975 -10.263 9.249 1.00 89.69 143 ALA A CA 1
ATOM 1169 C C . ALA A 1 143 ? -5.055 -11.130 8.383 1.00 89.69 143 ALA A C 1
ATOM 1171 O O . ALA A 1 143 ? -5.063 -12.340 8.529 1.00 89.69 143 ALA A O 1
ATOM 1172 N N . LEU A 1 144 ? -4.234 -10.535 7.516 1.00 87.00 144 LEU A N 1
ATOM 1173 C CA . LEU A 1 144 ? -3.288 -11.290 6.686 1.00 87.00 144 LEU A CA 1
ATOM 1174 C C . LEU A 1 144 ? -2.076 -11.811 7.475 1.00 87.00 144 LEU A C 1
ATOM 1176 O O . LEU A 1 144 ? -1.454 -12.785 7.064 1.00 87.00 144 LEU A O 1
ATOM 1180 N N . LYS A 1 145 ? -1.741 -11.179 8.607 1.00 89.19 145 LYS A N 1
ATOM 1181 C CA . LYS A 1 145 ? -0.612 -11.559 9.475 1.00 89.19 145 LYS A CA 1
ATOM 1182 C C . LYS A 1 145 ? -1.016 -12.454 10.655 1.00 89.19 145 LYS A C 1
ATOM 1184 O O . LYS A 1 145 ? -0.173 -12.751 11.499 1.00 89.19 145 LYS A O 1
ATOM 1189 N N . SER A 1 146 ? -2.284 -12.854 10.770 1.00 86.38 146 SER A N 1
ATOM 1190 C CA . SER A 1 146 ? -2.758 -13.686 11.882 1.00 86.38 146 SER A CA 1
ATOM 1191 C C . SER A 1 146 ? -3.889 -14.624 11.473 1.00 86.38 146 SER A C 1
ATOM 1193 O O . SER A 1 146 ? -4.672 -14.305 10.592 1.00 86.38 146 SER A O 1
ATOM 1195 N N . ASP A 1 147 ? -4.075 -15.721 12.205 1.00 83.75 147 ASP A N 1
ATOM 1196 C CA . ASP A 1 147 ? -5.197 -16.652 11.982 1.00 83.75 147 ASP A CA 1
ATOM 1197 C C . ASP A 1 147 ? -6.540 -16.134 12.545 1.00 83.75 147 ASP A C 1
ATOM 1199 O O . ASP A 1 147 ? -7.476 -16.898 12.799 1.00 83.75 147 ASP A O 1
ATOM 1203 N N . ARG A 1 148 ? -6.638 -14.831 12.841 1.00 84.94 148 ARG A N 1
ATOM 1204 C CA . ARG A 1 148 ? -7.797 -14.194 13.482 1.00 84.94 148 ARG A CA 1
ATOM 1205 C C . ARG A 1 148 ? -8.364 -13.116 12.573 1.00 84.94 148 ARG A C 1
ATOM 1207 O O . ARG A 1 148 ? -7.645 -12.431 11.864 1.00 84.94 148 ARG A O 1
ATOM 1214 N N . CYS A 1 149 ? -9.675 -12.907 12.655 1.00 85.00 149 CYS A N 1
ATOM 1215 C CA . CYS A 1 149 ? -10.346 -11.863 11.874 1.00 85.00 149 CYS A CA 1
ATOM 1216 C C . CYS A 1 149 ? -10.747 -10.638 12.707 1.00 85.00 149 CYS A C 1
ATOM 1218 O O . CYS A 1 149 ? -11.062 -9.602 12.133 1.00 85.00 149 CYS A O 1
ATOM 1220 N N . TYR A 1 150 ? -10.765 -10.757 14.040 1.00 90.62 150 TYR A N 1
ATOM 1221 C CA . TYR A 1 150 ? -11.193 -9.705 14.962 1.00 90.62 150 TYR A CA 1
ATOM 1222 C C . TYR A 1 150 ? -10.028 -9.206 15.809 1.00 90.62 150 TYR A C 1
ATOM 1224 O O . TYR A 1 150 ? -9.314 -10.004 16.417 1.00 90.62 150 TYR A O 1
ATOM 1232 N N . PHE A 1 151 ? -9.903 -7.884 15.902 1.00 92.50 151 PHE A N 1
ATOM 1233 C CA . PHE A 1 151 ? -8.799 -7.202 16.571 1.00 92.50 151 PHE A CA 1
ATOM 1234 C C . PHE A 1 151 ? -9.309 -6.190 17.588 1.00 92.50 151 PHE A C 1
ATOM 1236 O O . PHE A 1 151 ? -10.306 -5.499 17.361 1.00 92.50 151 PHE A O 1
ATOM 1243 N N . GLU A 1 152 ? -8.635 -6.131 18.730 1.00 93.50 152 GLU A N 1
ATOM 1244 C CA . GLU A 1 152 ? -8.997 -5.268 19.847 1.00 93.50 152 GLU A CA 1
ATOM 1245 C C . GLU A 1 152 ? -8.632 -3.807 19.540 1.00 93.50 152 GLU A C 1
ATOM 1247 O O . GLU A 1 152 ? -7.516 -3.490 19.121 1.00 93.50 152 GLU A O 1
ATOM 1252 N N . LEU A 1 153 ? -9.598 -2.902 19.720 1.00 93.75 153 LEU A N 1
ATOM 1253 C CA . LEU A 1 153 ? -9.470 -1.507 19.305 1.00 93.75 153 LEU A CA 1
ATOM 1254 C C . LEU A 1 153 ? -8.279 -0.815 19.977 1.00 93.75 153 LEU A C 1
ATOM 1256 O O . LEU A 1 153 ? -7.498 -0.163 19.289 1.00 93.75 153 LEU A O 1
ATOM 1260 N N . LYS A 1 154 ? -8.141 -0.941 21.300 1.00 93.19 154 LYS A N 1
ATOM 1261 C CA . LYS A 1 154 ? -7.174 -0.145 22.066 1.00 93.19 154 LYS A CA 1
ATOM 1262 C C . LYS A 1 154 ? -5.740 -0.631 21.890 1.00 93.19 154 LYS A C 1
ATOM 1264 O O . LYS A 1 154 ? -4.856 0.193 21.704 1.00 93.19 154 LYS A O 1
ATOM 1269 N N . THR A 1 155 ? -5.508 -1.939 21.940 1.00 92.88 155 THR A N 1
ATOM 1270 C CA . THR A 1 155 ? -4.154 -2.516 21.941 1.00 92.88 155 THR A CA 1
ATOM 1271 C C . THR A 1 155 ? -3.646 -2.892 20.556 1.00 92.88 155 THR A C 1
ATOM 1273 O O . THR A 1 155 ? -2.436 -2.979 20.382 1.00 92.88 155 THR A O 1
ATOM 1276 N N . GLN A 1 156 ? -4.524 -3.100 19.566 1.00 95.06 156 GLN A N 1
ATOM 1277 C CA . GLN A 1 156 ? -4.102 -3.569 18.238 1.00 95.06 156 GLN A CA 1
ATOM 1278 C C . GLN A 1 156 ? -4.346 -2.541 17.131 1.00 95.06 156 GLN A C 1
ATOM 1280 O O . GLN A 1 156 ? -3.487 -2.362 16.273 1.00 95.06 156 GLN A O 1
ATOM 1285 N N . ILE A 1 157 ? -5.487 -1.844 17.136 1.00 96.44 157 ILE A N 1
ATOM 1286 C CA . ILE A 1 157 ? -5.844 -0.917 16.046 1.00 96.44 157 ILE A CA 1
ATOM 1287 C C . ILE A 1 157 ? -5.273 0.486 16.295 1.00 96.44 157 ILE A C 1
ATOM 1289 O O . ILE A 1 157 ? -4.598 1.042 15.432 1.00 96.44 157 ILE A O 1
ATOM 1293 N N . ILE A 1 158 ? -5.517 1.066 17.473 1.00 96.38 158 ILE A N 1
ATOM 1294 C CA . ILE A 1 158 ? -5.126 2.449 17.796 1.00 96.38 158 ILE A CA 1
ATOM 1295 C C . ILE A 1 158 ? -3.612 2.699 17.702 1.00 96.38 158 ILE A C 1
ATOM 1297 O O . ILE A 1 158 ? -3.240 3.736 17.149 1.00 96.38 158 ILE A O 1
ATOM 1301 N N . PRO A 1 159 ? -2.718 1.791 18.146 1.00 96.25 159 PRO A N 1
ATOM 1302 C CA . PRO A 1 159 ? -1.280 1.991 17.981 1.00 96.25 159 PRO A CA 1
ATOM 1303 C C . PRO A 1 159 ? -0.864 2.106 16.512 1.00 96.25 159 PRO A C 1
ATOM 1305 O O . PRO A 1 159 ? 0.014 2.899 16.188 1.00 96.25 159 PRO A O 1
ATOM 1308 N N . LEU A 1 160 ? -1.527 1.375 15.610 1.00 97.00 160 LEU A N 1
ATOM 1309 C CA . LEU A 1 160 ? -1.262 1.453 14.173 1.00 97.00 160 LEU A CA 1
ATOM 1310 C C . LEU A 1 160 ? -1.845 2.725 13.548 1.00 97.00 160 LEU A C 1
ATOM 1312 O O . LEU A 1 160 ? -1.208 3.312 12.680 1.00 97.00 160 LEU A O 1
ATOM 1316 N N . VAL A 1 161 ? -2.997 3.209 14.025 1.00 96.44 161 VAL A N 1
ATOM 1317 C CA . VAL A 1 161 ? -3.519 4.527 13.617 1.00 96.44 161 VAL A CA 1
ATOM 1318 C C . VAL A 1 161 ? -2.527 5.627 13.994 1.00 96.44 161 VAL A C 1
ATOM 1320 O O . VAL A 1 161 ? -2.226 6.477 13.165 1.00 96.44 161 VAL A O 1
ATOM 1323 N N . LYS A 1 162 ? -1.963 5.577 15.209 1.00 94.81 162 LYS A N 1
ATOM 1324 C CA . LYS A 1 162 ? -0.900 6.501 15.630 1.00 94.81 162 LYS A CA 1
ATOM 1325 C C . LYS A 1 162 ? 0.378 6.315 14.804 1.00 94.81 162 LYS A C 1
ATOM 1327 O O . LYS A 1 162 ? 0.992 7.297 14.432 1.00 94.81 162 LYS A O 1
ATOM 1332 N N . LYS A 1 163 ? 0.778 5.086 14.472 1.00 95.06 163 LYS A N 1
ATOM 1333 C CA . LYS A 1 163 ? 1.974 4.841 13.643 1.00 95.06 163 LYS A CA 1
ATOM 1334 C C . LYS A 1 163 ? 1.859 5.463 12.245 1.00 95.06 163 LYS A C 1
ATOM 1336 O O . LYS A 1 163 ? 2.855 5.934 11.718 1.00 95.06 163 LYS A O 1
ATOM 1341 N N . TYR A 1 164 ? 0.666 5.450 11.655 1.00 95.12 164 TYR A N 1
ATOM 1342 C CA . TYR A 1 164 ? 0.438 5.829 10.257 1.00 95.12 164 TYR A CA 1
ATOM 1343 C C . TYR A 1 164 ? -0.396 7.110 10.090 1.00 95.12 164 TYR A C 1
ATOM 1345 O O . TYR A 1 164 ? -0.964 7.339 9.021 1.00 95.12 164 TYR A O 1
ATOM 1353 N N . HIS A 1 165 ? -0.491 7.954 11.127 1.00 92.50 165 HIS A N 1
ATOM 1354 C CA . HIS A 1 165 ? -1.320 9.167 11.089 1.00 92.50 165 HIS A CA 1
ATOM 1355 C C . HIS A 1 165 ? -0.859 10.171 10.021 1.00 92.50 165 HIS A C 1
ATOM 1357 O O . HIS A 1 165 ? -1.667 10.949 9.525 1.00 92.50 165 HIS A O 1
ATOM 1363 N N . GLU A 1 166 ? 0.428 10.157 9.656 1.00 92.31 166 GLU A N 1
ATOM 1364 C CA . GLU A 1 166 ? 1.023 11.030 8.635 1.00 92.31 166 GLU A CA 1
ATOM 1365 C C . GLU A 1 166 ? 0.465 10.779 7.227 1.00 92.31 166 GLU A C 1
ATOM 1367 O O . GLU A 1 166 ? 0.577 11.636 6.358 1.00 92.31 166 GLU A O 1
ATOM 1372 N N . TYR A 1 167 ? -0.176 9.629 6.996 1.00 91.50 167 TYR A N 1
ATOM 1373 C CA . TYR A 1 167 ? -0.800 9.308 5.712 1.00 91.50 167 TYR A CA 1
ATOM 1374 C C . TYR A 1 167 ? -2.225 9.849 5.579 1.00 91.50 167 TYR A C 1
ATOM 1376 O O . TYR A 1 167 ? -2.854 9.656 4.539 1.00 91.50 167 TYR A O 1
ATOM 1384 N N . LEU A 1 168 ? -2.762 10.483 6.622 1.00 90.50 168 LEU A N 1
ATOM 1385 C CA . LEU A 1 168 ? -4.119 11.015 6.626 1.00 90.50 168 LEU A CA 1
ATOM 1386 C C . LEU A 1 168 ? -4.169 12.418 6.021 1.00 90.50 168 LEU A C 1
ATOM 1388 O O . LEU A 1 168 ? -3.250 13.208 6.213 1.00 90.50 168 LEU A O 1
ATOM 1392 N N . VAL A 1 169 ? -5.273 12.738 5.338 1.00 87.31 169 VAL A N 1
ATOM 1393 C CA . VAL A 1 169 ? -5.531 14.097 4.819 1.00 87.31 169 VAL A CA 1
ATOM 1394 C C . VAL A 1 169 ? -5.518 15.134 5.953 1.00 87.31 169 VAL A C 1
ATOM 1396 O O . VAL A 1 169 ? -4.862 16.160 5.829 1.00 87.31 169 VAL A O 1
ATOM 1399 N N . ASP A 1 170 ? -6.151 14.822 7.088 1.00 84.44 170 ASP A N 1
ATOM 1400 C CA . ASP A 1 170 ? -6.277 15.725 8.244 1.00 84.44 170 ASP A CA 1
ATOM 1401 C C . ASP A 1 170 ? -5.333 15.331 9.396 1.00 84.44 170 ASP A C 1
ATOM 1403 O O . ASP A 1 170 ? -5.737 15.251 10.559 1.00 84.44 170 ASP A O 1
ATOM 1407 N N . CYS A 1 171 ? -4.071 15.007 9.087 1.00 84.81 171 CYS A N 1
ATOM 1408 C CA . CYS A 1 171 ? -3.115 14.449 10.055 1.00 84.81 171 CYS A CA 1
ATOM 1409 C C . CYS A 1 171 ? -2.959 15.299 11.336 1.00 84.81 171 CYS A C 1
ATOM 1411 O O . CYS A 1 171 ? -2.898 14.745 12.438 1.00 84.81 171 CYS A O 1
ATOM 1413 N N . ASP A 1 172 ? -2.999 16.628 11.211 1.00 85.00 172 ASP A N 1
ATOM 1414 C CA . ASP A 1 172 ? -2.892 17.583 12.320 1.00 85.00 172 ASP A CA 1
ATOM 1415 C C . ASP A 1 172 ? -3.985 17.423 13.380 1.00 85.00 172 ASP A C 1
ATOM 1417 O O . ASP A 1 172 ? -3.739 17.656 14.569 1.00 85.00 172 ASP A O 1
ATOM 1421 N N . GLU A 1 173 ? -5.201 17.043 12.978 1.00 85.81 173 GLU A N 1
ATOM 1422 C CA . GLU A 1 173 ? -6.301 16.842 13.920 1.00 85.81 173 GLU A CA 1
ATOM 1423 C C . GLU A 1 173 ? -6.019 15.644 14.824 1.00 85.81 173 GLU A C 1
ATOM 1425 O O . GLU A 1 173 ? -6.207 15.720 16.039 1.00 85.81 173 GLU A O 1
ATOM 1430 N N . TYR A 1 174 ? -5.505 14.555 14.251 1.00 84.81 174 TYR A N 1
ATOM 1431 C CA . TYR A 1 174 ? -5.248 13.311 14.975 1.00 84.81 174 TYR A CA 1
ATOM 1432 C C . TYR A 1 174 ? -4.032 13.403 15.896 1.00 84.81 174 TYR A C 1
ATOM 1434 O O . TYR A 1 174 ? -4.045 12.793 16.965 1.00 84.81 174 TYR A O 1
ATOM 1442 N N . ILE A 1 175 ? -3.018 14.193 15.526 1.00 86.31 175 ILE A N 1
ATOM 1443 C CA . ILE A 1 175 ? -1.843 14.459 16.375 1.00 86.31 175 ILE A CA 1
ATOM 1444 C C . ILE A 1 175 ? -2.251 15.198 17.658 1.00 86.31 175 ILE A C 1
ATOM 1446 O O . ILE A 1 175 ? -1.707 14.935 18.730 1.00 86.31 175 ILE A O 1
ATOM 1450 N N . LYS A 1 176 ? -3.227 16.110 17.568 1.00 89.06 176 LYS A N 1
ATOM 1451 C CA . LYS A 1 176 ? -3.702 16.917 18.706 1.00 89.06 176 LYS A CA 1
ATOM 1452 C C . LYS A 1 176 ? -4.661 16.160 19.630 1.00 89.06 176 LYS A C 1
ATOM 1454 O O . LYS A 1 176 ? -4.870 16.591 20.764 1.00 89.06 176 LYS A O 1
ATOM 1459 N N . MET A 1 177 ? -5.270 15.067 19.167 1.00 92.19 177 MET A N 1
ATOM 1460 C CA . MET A 1 177 ? -6.215 14.288 19.968 1.00 92.19 177 MET A CA 1
ATOM 1461 C C . MET A 1 177 ? -5.508 13.528 21.094 1.00 92.19 177 MET A C 1
ATOM 1463 O O . MET A 1 177 ? -4.511 12.839 20.885 1.00 92.19 177 MET A O 1
ATOM 1467 N N . SER A 1 178 ? -6.094 13.556 22.292 1.00 94.44 178 SER A N 1
ATOM 1468 C CA . SER A 1 178 ? -5.727 12.611 23.344 1.00 94.44 178 SER A CA 1
ATOM 1469 C C . SER A 1 178 ? -6.072 11.181 22.923 1.00 94.44 178 SER A C 1
ATOM 1471 O O . SER A 1 178 ? -6.950 10.941 22.089 1.00 94.44 178 SER A O 1
ATOM 1473 N N . GLU A 1 179 ? -5.427 10.193 23.539 1.00 92.06 179 GLU A N 1
ATOM 1474 C CA . GLU A 1 179 ? -5.699 8.788 23.227 1.00 92.06 179 GLU A CA 1
ATOM 1475 C C . GLU A 1 179 ? -7.173 8.411 23.434 1.00 92.06 179 GLU A C 1
ATOM 1477 O O . GLU A 1 179 ? -7.765 7.714 22.610 1.00 92.06 179 GLU A O 1
ATOM 1482 N N . GLU A 1 180 ? -7.807 8.929 24.487 1.00 93.12 180 GLU A N 1
ATOM 1483 C CA . GLU A 1 180 ? -9.231 8.704 24.735 1.00 93.12 180 GLU A CA 1
ATOM 1484 C C . GLU A 1 180 ? -10.126 9.328 23.659 1.00 93.12 180 GLU A C 1
ATOM 1486 O O . GLU A 1 180 ? -11.144 8.736 23.282 1.00 93.12 180 GLU A O 1
ATOM 1491 N N . GLN A 1 181 ? -9.767 10.518 23.166 1.00 95.00 181 GLN A N 1
ATOM 1492 C CA . GLN A 1 181 ? -10.482 11.185 22.078 1.00 95.00 181 GLN A CA 1
ATOM 1493 C C . GLN A 1 181 ? -10.351 10.383 20.783 1.00 95.00 181 GLN A C 1
ATOM 1495 O O . GLN A 1 181 ? -11.368 10.102 20.144 1.00 95.00 181 GLN A O 1
ATOM 1500 N N . LEU A 1 182 ? -9.137 9.935 20.453 1.00 95.00 182 LEU A N 1
ATOM 1501 C CA . LEU A 1 182 ? -8.872 9.115 19.274 1.00 95.00 182 LEU A CA 1
ATOM 1502 C C . LEU A 1 182 ? -9.645 7.790 19.326 1.00 95.00 182 LEU A C 1
ATOM 1504 O O . LEU A 1 182 ? -10.314 7.433 18.357 1.00 95.00 182 LEU A O 1
ATOM 1508 N N . ILE A 1 183 ? -9.638 7.093 20.469 1.00 94.94 183 ILE A N 1
ATOM 1509 C CA . ILE A 1 183 ? -10.414 5.856 20.668 1.00 94.94 183 ILE A CA 1
ATOM 1510 C C . ILE A 1 183 ? -11.903 6.105 20.407 1.00 94.94 183 ILE A C 1
ATOM 1512 O O . ILE A 1 183 ? -12.530 5.353 19.657 1.00 94.94 183 ILE A O 1
ATOM 1516 N N . LYS A 1 184 ? -12.478 7.159 21.002 1.00 94.50 184 LYS A N 1
ATOM 1517 C CA . LYS A 1 184 ? -13.898 7.509 20.817 1.00 94.50 184 LYS A CA 1
ATOM 1518 C C . LYS A 1 184 ? -14.206 7.840 19.355 1.00 94.50 184 LYS A C 1
ATOM 1520 O O . LYS A 1 184 ? -15.235 7.397 18.838 1.00 94.50 184 LYS A O 1
ATOM 1525 N N . HIS A 1 185 ? -13.322 8.579 18.690 1.00 94.69 185 HIS A N 1
ATOM 1526 C CA . HIS A 1 185 ? -13.472 8.977 17.294 1.00 94.69 185 HIS A CA 1
ATOM 1527 C C . HIS A 1 185 ? -13.411 7.772 16.341 1.00 94.69 185 HIS A C 1
ATOM 1529 O O . HIS A 1 185 ? -14.354 7.538 15.581 1.00 94.69 185 HIS A O 1
ATOM 1535 N N . VAL A 1 186 ? -12.376 6.935 16.452 1.00 95.75 186 VAL A N 1
ATOM 1536 C CA . VAL A 1 186 ? -12.240 5.699 15.664 1.00 95.75 186 VAL A CA 1
ATOM 1537 C C . VAL A 1 186 ? -13.431 4.770 15.910 1.00 95.75 186 VAL A C 1
ATOM 1539 O O . VAL A 1 186 ? -14.018 4.242 14.965 1.00 95.75 186 VAL A O 1
ATOM 1542 N N . GLN A 1 187 ? -13.866 4.615 17.163 1.00 94.69 187 GLN A N 1
ATOM 1543 C CA . GLN A 1 187 ? -15.034 3.795 17.485 1.00 94.69 187 GLN A CA 1
ATOM 1544 C C . GLN A 1 187 ? -16.319 4.324 16.830 1.00 94.69 187 GLN A C 1
ATOM 1546 O O . GLN A 1 187 ? -17.158 3.522 16.412 1.00 94.69 187 GLN A O 1
ATOM 1551 N N . LYS A 1 188 ? -16.488 5.648 16.726 1.00 94.88 188 LYS A N 1
ATOM 1552 C CA . LYS A 1 188 ? -17.611 6.267 16.006 1.00 94.88 188 LYS A CA 1
ATOM 1553 C C . LYS A 1 188 ? -17.554 5.929 14.514 1.00 94.88 188 LYS A C 1
ATOM 1555 O O . LYS A 1 188 ? -18.559 5.470 13.979 1.00 94.88 188 LYS A O 1
ATOM 1560 N N . ILE A 1 189 ? -16.395 6.074 13.865 1.00 94.81 189 ILE A N 1
ATOM 1561 C CA . ILE A 1 189 ? -16.214 5.749 12.437 1.00 94.81 189 ILE A CA 1
ATOM 1562 C C . ILE A 1 189 ? -16.524 4.278 12.157 1.00 94.81 189 ILE A C 1
ATOM 1564 O O . ILE A 1 189 ? -17.296 3.978 11.242 1.00 94.81 189 ILE A O 1
ATOM 1568 N N . LEU A 1 190 ? -15.973 3.365 12.960 1.00 94.12 190 LEU A N 1
ATOM 1569 C CA . LEU A 1 190 ? -16.188 1.925 12.810 1.00 94.12 190 LEU A CA 1
ATOM 1570 C C . LEU A 1 190 ? -17.675 1.555 12.951 1.00 94.12 190 LEU A C 1
ATOM 1572 O O . LEU A 1 190 ? -18.192 0.767 12.160 1.00 94.12 190 LEU A O 1
ATOM 1576 N N . LYS A 1 191 ? -18.386 2.166 13.912 1.00 92.81 191 LYS A N 1
ATOM 1577 C CA . LYS A 1 191 ? -19.835 1.975 14.105 1.00 92.81 191 LYS A CA 1
ATOM 1578 C C . LYS A 1 191 ? -20.672 2.539 12.958 1.00 92.81 191 LYS A C 1
ATOM 1580 O O . LYS A 1 191 ? -21.666 1.919 12.603 1.00 92.81 191 LYS A O 1
ATOM 1585 N N . SER A 1 192 ? -20.297 3.682 12.388 1.00 93.69 192 SER A N 1
ATOM 1586 C CA . SER A 1 192 ? -21.036 4.293 11.275 1.00 93.69 192 SER A CA 1
ATOM 1587 C C . SER A 1 192 ? -20.828 3.551 9.948 1.00 93.69 192 SER A C 1
ATOM 1589 O O . SER A 1 192 ? -21.718 3.529 9.102 1.00 93.69 192 SER A O 1
ATOM 1591 N N . ASN A 1 193 ? -19.685 2.882 9.768 1.00 90.38 193 ASN A N 1
ATOM 1592 C CA . ASN A 1 193 ? -19.314 2.184 8.533 1.00 90.38 193 ASN A CA 1
ATOM 1593 C C . ASN A 1 193 ? -19.659 0.680 8.561 1.00 90.38 193 ASN A C 1
ATOM 1595 O O . ASN A 1 193 ? -18.846 -0.180 8.206 1.00 90.38 193 ASN A O 1
ATOM 1599 N N . VAL A 1 194 ? -20.902 0.347 8.925 1.00 87.94 194 VAL A N 1
ATOM 1600 C CA . VAL A 1 194 ? -21.374 -1.042 9.129 1.00 87.94 194 VAL A CA 1
ATOM 1601 C C . VAL A 1 194 ? -21.290 -1.949 7.899 1.00 87.94 194 VAL A C 1
ATOM 1603 O O . VAL A 1 194 ? -21.425 -3.163 8.032 1.00 87.94 194 VAL A O 1
ATOM 1606 N N . ARG A 1 195 ? -21.121 -1.405 6.688 1.00 87.62 195 ARG A N 1
ATOM 1607 C CA . ARG A 1 195 ? -20.920 -2.208 5.468 1.00 87.62 195 ARG A CA 1
ATOM 1608 C C . ARG A 1 195 ? -19.488 -2.740 5.357 1.00 87.62 195 ARG A C 1
ATOM 1610 O O . ARG A 1 195 ? -19.304 -3.833 4.835 1.00 87.62 195 ARG A O 1
ATOM 1617 N N . LYS A 1 196 ? -18.502 -1.987 5.858 1.00 88.44 196 LYS A N 1
ATOM 1618 C CA . LYS A 1 196 ? -17.075 -2.341 5.817 1.00 88.44 196 LYS A CA 1
ATOM 1619 C C . LYS A 1 196 ? -16.652 -3.113 7.068 1.00 88.44 196 LYS A C 1
ATOM 1621 O O . LYS A 1 196 ? -15.927 -4.098 6.951 1.00 88.44 196 LYS A O 1
ATOM 1626 N N . PHE A 1 197 ? -17.150 -2.713 8.240 1.00 90.38 197 PHE A N 1
ATOM 1627 C CA . PHE A 1 197 ? -16.699 -3.246 9.526 1.00 90.38 197 PHE A CA 1
ATOM 1628 C C . PHE A 1 197 ? -17.768 -4.070 10.242 1.00 90.38 197 PHE A C 1
ATOM 1630 O O . PHE A 1 197 ? -18.963 -3.763 10.210 1.00 90.38 197 PHE A O 1
ATOM 1637 N N . ALA A 1 198 ? -17.322 -5.119 10.924 1.00 90.19 198 ALA A N 1
ATOM 1638 C CA . ALA A 1 198 ? -18.116 -5.900 11.858 1.00 90.19 198 ALA A CA 1
ATOM 1639 C C . ALA A 1 198 ? -17.593 -5.683 13.279 1.00 90.19 198 ALA A C 1
ATOM 1641 O O . ALA A 1 198 ? -16.390 -5.748 13.520 1.00 90.19 198 ALA A O 1
ATOM 1642 N N . ASN A 1 199 ? -18.507 -5.473 14.225 1.00 89.31 199 ASN A N 1
ATOM 1643 C CA . ASN A 1 199 ? -18.188 -5.536 15.645 1.00 89.31 199 ASN A CA 1
ATOM 1644 C C . ASN A 1 199 ? -18.410 -6.973 16.129 1.00 89.31 199 ASN A C 1
ATOM 1646 O O . ASN A 1 199 ? -19.468 -7.549 15.871 1.00 89.31 199 ASN A O 1
ATOM 1650 N N . GLY A 1 200 ? -17.400 -7.566 16.756 1.00 73.00 200 GLY A N 1
ATOM 1651 C CA . GLY A 1 200 ? -17.426 -8.969 17.167 1.00 73.00 200 GLY A CA 1
ATOM 1652 C C . GLY A 1 200 ? -17.715 -9.135 18.648 1.00 73.00 200 GLY A C 1
ATOM 1653 O O . GLY A 1 200 ? -17.140 -8.433 19.476 1.00 73.00 200 GLY A O 1
ATOM 1654 N N . ASN A 1 201 ? -18.538 -10.132 18.971 1.00 56.88 201 ASN A N 1
ATOM 1655 C CA . ASN A 1 201 ? -18.624 -10.744 20.294 1.00 56.88 201 ASN A CA 1
ATOM 1656 C C . ASN A 1 201 ? -18.158 -12.198 20.142 1.00 56.88 201 ASN A C 1
ATOM 1658 O O . ASN A 1 201 ? -18.967 -13.045 19.771 1.00 56.88 201 ASN A O 1
ATOM 1662 N N . PHE A 1 202 ? -16.883 -12.517 20.376 1.00 53.69 202 PHE A N 1
ATOM 1663 C CA . PHE A 1 202 ? -16.427 -13.906 20.222 1.00 53.69 202 PHE A CA 1
ATOM 1664 C C . PHE A 1 202 ? -16.511 -14.677 21.541 1.00 53.69 202 PHE A C 1
ATOM 1666 O O . PHE A 1 202 ? -15.695 -14.516 22.441 1.00 53.69 202 PHE A O 1
ATOM 1673 N N . THR A 1 203 ? -17.604 -15.436 21.663 1.00 43.84 203 THR A N 1
ATOM 1674 C CA . THR A 1 203 ? -17.655 -16.905 21.860 1.00 43.84 203 THR A CA 1
ATOM 1675 C C . THR A 1 203 ? -16.747 -17.606 22.884 1.00 43.84 203 THR A C 1
ATOM 1677 O O . THR A 1 203 ? -16.723 -18.831 22.904 1.00 43.84 203 THR A O 1
ATOM 1680 N N . THR A 1 204 ? -16.091 -16.903 23.805 1.00 44.94 204 THR A N 1
ATOM 1681 C CA . THR A 1 204 ? -15.469 -17.507 24.999 1.00 44.94 204 THR A CA 1
ATOM 1682 C C . THR A 1 204 ? -15.821 -16.710 26.252 1.00 44.94 204 THR A C 1
ATOM 1684 O O . THR A 1 204 ? -15.029 -15.955 26.804 1.00 44.94 204 THR A O 1
ATOM 1687 N N . GLY A 1 205 ? -17.062 -16.875 26.703 1.00 46.78 205 GLY A N 1
ATOM 1688 C CA . GLY A 1 205 ? -17.390 -16.952 28.127 1.00 46.78 205 GLY A CA 1
ATOM 1689 C C . GLY A 1 205 ? -17.349 -15.707 29.017 1.00 46.78 205 GLY A C 1
ATOM 1690 O O . GLY A 1 205 ? -17.967 -15.795 30.071 1.00 46.78 205 GLY A O 1
ATOM 1691 N N . LYS A 1 206 ? -16.707 -14.579 28.680 1.00 48.91 206 LYS A N 1
ATOM 1692 C CA . LYS A 1 206 ? -16.844 -13.304 29.429 1.00 48.91 206 LYS A CA 1
ATOM 1693 C C . LYS A 1 206 ? -16.152 -12.149 28.703 1.00 48.91 206 LYS A C 1
ATOM 1695 O O . LYS A 1 206 ? -14.938 -12.134 28.555 1.00 48.91 206 LYS A O 1
ATOM 1700 N N . ARG A 1 207 ? -16.931 -11.138 28.316 1.00 53.78 207 ARG A N 1
ATOM 1701 C CA . ARG A 1 207 ? -16.419 -9.832 27.883 1.00 53.78 207 ARG A CA 1
ATOM 1702 C C . ARG A 1 207 ? -15.904 -9.092 29.122 1.00 53.78 207 ARG A C 1
ATOM 1704 O O . ARG A 1 207 ? -16.678 -8.929 30.067 1.00 53.78 207 ARG A O 1
ATOM 1711 N N . LYS A 1 208 ? -14.656 -8.610 29.145 1.00 54.34 208 LYS A N 1
ATOM 1712 C CA . LYS A 1 208 ? -14.312 -7.548 30.105 1.00 54.34 208 LYS A CA 1
ATOM 1713 C C . LYS A 1 208 ? -15.012 -6.268 29.653 1.00 54.34 208 LYS A C 1
ATOM 1715 O O . LYS A 1 208 ? -15.018 -5.929 28.467 1.00 54.34 208 LYS A O 1
ATOM 1720 N N . ALA A 1 209 ? -15.654 -5.576 30.589 1.00 52.81 209 ALA A N 1
ATOM 1721 C CA . ALA A 1 209 ? -16.285 -4.295 30.303 1.00 52.81 209 ALA A CA 1
ATOM 1722 C C . ALA A 1 209 ? -15.241 -3.334 29.702 1.00 52.81 209 ALA A C 1
ATOM 1724 O O . ALA A 1 209 ? -14.178 -3.133 30.281 1.00 52.81 209 ALA A O 1
ATOM 1725 N N . GLY A 1 210 ? -15.533 -2.770 28.526 1.00 60.91 210 GLY A N 1
ATOM 1726 C CA . GLY A 1 210 ? -14.648 -1.824 27.835 1.00 60.91 210 GLY A CA 1
ATOM 1727 C C . GLY A 1 210 ? -13.861 -2.377 26.640 1.00 60.91 210 GLY A C 1
ATOM 1728 O O . GLY A 1 210 ? -13.294 -1.572 25.901 1.00 60.91 210 GLY A O 1
ATOM 1729 N N . GLU A 1 211 ? -13.865 -3.692 26.393 1.00 68.75 211 GLU A N 1
ATOM 1730 C CA . GLU A 1 211 ? -13.208 -4.287 25.218 1.00 68.75 211 GLU A CA 1
ATOM 1731 C C . GLU A 1 211 ? -14.100 -4.224 23.959 1.00 68.75 211 GLU A C 1
ATOM 1733 O O . GLU A 1 211 ? -15.304 -4.540 23.970 1.00 68.75 211 GLU A O 1
ATOM 1738 N N . SER A 1 212 ? -13.498 -3.787 22.851 1.00 85.12 212 SER A N 1
ATOM 1739 C CA . SER A 1 212 ? -14.169 -3.488 21.583 1.00 85.12 212 SER A CA 1
ATOM 1740 C C . SER A 1 212 ? -13.394 -4.133 20.436 1.00 85.12 212 SER A C 1
ATOM 1742 O O . SER A 1 212 ? -12.310 -3.668 20.097 1.00 85.12 212 SER A O 1
ATOM 1744 N N . PHE A 1 213 ? -13.941 -5.203 19.855 1.00 90.94 213 PHE A N 1
ATOM 1745 C CA . PHE A 1 213 ? -13.290 -5.982 18.800 1.00 90.94 213 PHE A CA 1
ATOM 1746 C C . PHE A 1 213 ? -13.899 -5.707 17.429 1.00 90.94 213 PHE A C 1
ATOM 1748 O O . PHE A 1 213 ? -15.127 -5.643 17.288 1.00 90.94 213 PHE A O 1
ATOM 1755 N N . TRP A 1 214 ? -13.042 -5.598 16.416 1.00 93.38 214 TRP A N 1
ATOM 1756 C CA . TRP A 1 214 ? -13.430 -5.207 15.064 1.00 93.38 214 TRP A CA 1
ATOM 1757 C C . TRP A 1 214 ? -12.784 -6.073 13.993 1.00 93.38 214 TRP A C 1
ATOM 1759 O O . TRP A 1 214 ? -11.627 -6.462 14.116 1.00 93.38 214 TRP A O 1
ATOM 1769 N N . ALA A 1 215 ? -13.548 -6.336 12.939 1.00 91.88 215 ALA A N 1
ATOM 1770 C CA . ALA A 1 215 ? -13.137 -7.085 11.760 1.00 91.88 215 ALA A CA 1
ATOM 1771 C C . ALA A 1 215 ? -13.601 -6.379 10.486 1.00 91.88 215 ALA A C 1
ATOM 1773 O O . ALA A 1 215 ? -14.546 -5.581 10.514 1.00 91.88 215 ALA A O 1
ATOM 1774 N N . LEU A 1 216 ? -12.999 -6.737 9.354 1.00 90.00 216 LEU A N 1
ATOM 1775 C CA . LEU A 1 216 ? -13.545 -6.424 8.037 1.00 90.00 216 LEU A CA 1
ATOM 1776 C C . LEU A 1 216 ? -14.635 -7.430 7.668 1.00 90.00 216 LEU A C 1
ATOM 1778 O O . LEU A 1 216 ? -14.530 -8.619 7.960 1.00 90.00 216 LEU A O 1
ATOM 1782 N N . LYS A 1 217 ? -15.702 -6.951 7.024 1.00 86.25 217 LYS A N 1
ATOM 1783 C CA . LYS A 1 217 ? -16.795 -7.811 6.542 1.00 86.25 217 LYS A CA 1
ATOM 1784 C C . LYS A 1 217 ? -16.468 -8.533 5.240 1.00 86.25 217 LYS A C 1
ATOM 1786 O O . LYS A 1 217 ? -17.037 -9.590 4.981 1.00 86.25 217 LYS A O 1
ATOM 1791 N N . PHE A 1 218 ? -15.593 -7.972 4.409 1.00 77.56 218 PHE A N 1
ATOM 1792 C CA . PHE A 1 218 ? -15.081 -8.687 3.244 1.00 77.56 218 PHE A CA 1
ATOM 1793 C C . PHE A 1 218 ? -13.916 -9.582 3.675 1.00 77.56 218 PHE A C 1
ATOM 1795 O O . PHE A 1 218 ? -13.140 -9.209 4.548 1.00 77.56 218 PHE A O 1
ATOM 1802 N N . GLN A 1 219 ? -13.812 -10.766 3.070 1.00 66.00 219 GLN A N 1
ATOM 1803 C CA . GLN A 1 219 ? -12.745 -11.728 3.355 1.00 66.00 219 GLN A CA 1
ATOM 1804 C C . GLN A 1 219 ? -11.546 -11.445 2.438 1.00 66.00 219 GLN A C 1
ATOM 1806 O O . GLN A 1 219 ? -11.665 -11.697 1.231 1.00 66.00 219 GLN A O 1
ATOM 1811 N N . PRO A 1 220 ? -10.408 -10.958 2.972 1.00 59.28 220 PRO A N 1
ATOM 1812 C CA . PRO A 1 220 ? -9.227 -10.642 2.170 1.00 59.28 220 PRO A CA 1
ATOM 1813 C C . PRO A 1 220 ? -8.713 -11.844 1.380 1.00 59.28 220 PRO A C 1
ATOM 1815 O O . PRO A 1 220 ? -8.341 -11.706 0.225 1.00 59.28 220 PRO A O 1
ATOM 1818 N N . GLU A 1 221 ? -8.787 -13.048 1.947 1.00 57.94 221 GLU A N 1
ATOM 1819 C CA . GLU A 1 221 ? -8.253 -14.260 1.315 1.00 57.94 221 GLU A CA 1
ATOM 1820 C C . GLU A 1 221 ? -8.986 -14.673 0.032 1.00 57.94 221 GLU A C 1
ATOM 1822 O O . GLU A 1 221 ? -8.387 -15.232 -0.884 1.00 57.94 221 GLU A O 1
ATOM 1827 N N . LYS A 1 222 ? -10.289 -14.376 -0.076 1.00 60.25 222 LYS A N 1
ATOM 1828 C CA . LYS A 1 222 ? -11.088 -14.748 -1.259 1.00 60.25 222 LYS A CA 1
ATOM 1829 C C . LYS A 1 222 ? -11.018 -13.707 -2.367 1.00 60.25 222 LYS A C 1
ATOM 1831 O O . LYS A 1 222 ? -11.109 -14.049 -3.545 1.00 60.25 222 LYS A O 1
ATOM 1836 N N . ARG A 1 223 ? -10.923 -12.430 -1.996 1.00 61.78 223 ARG A N 1
ATOM 1837 C CA . ARG A 1 223 ? -10.787 -11.296 -2.916 1.00 61.78 223 ARG A CA 1
ATOM 1838 C C . ARG A 1 223 ? -9.919 -10.238 -2.240 1.00 61.78 223 ARG A C 1
ATOM 1840 O O . ARG A 1 223 ? -10.486 -9.339 -1.616 1.00 61.78 223 ARG A O 1
ATOM 1847 N N . PRO A 1 224 ? -8.584 -10.333 -2.368 1.00 64.44 224 PRO A N 1
ATOM 1848 C CA . PRO A 1 224 ? -7.684 -9.393 -1.723 1.00 64.44 224 PRO A CA 1
ATOM 1849 C C . PRO A 1 224 ? -8.010 -7.980 -2.208 1.00 64.44 224 PRO A C 1
ATOM 1851 O O . PRO A 1 224 ? -7.963 -7.719 -3.421 1.00 64.44 224 PRO A O 1
ATOM 1854 N N . PRO A 1 225 ? -8.460 -7.097 -1.308 1.00 68.69 225 PRO A N 1
ATOM 1855 C CA . PRO A 1 225 ? -8.853 -5.748 -1.672 1.00 68.69 225 PRO A CA 1
ATOM 1856 C C . PRO A 1 225 ? -7.627 -4.947 -2.110 1.00 68.69 225 PRO A C 1
ATOM 1858 O O . PRO A 1 225 ? -6.524 -5.126 -1.605 1.00 68.69 225 PRO A O 1
ATOM 1861 N N . ILE A 1 226 ? -7.858 -4.031 -3.041 1.00 71.94 226 ILE A N 1
ATOM 1862 C CA . ILE A 1 226 ? -6.957 -2.914 -3.305 1.00 71.94 226 ILE A CA 1
ATOM 1863 C C . ILE A 1 226 ? -7.588 -1.727 -2.601 1.00 71.94 226 ILE A C 1
ATOM 1865 O O . ILE A 1 226 ? -8.739 -1.396 -2.905 1.00 71.94 226 ILE A O 1
ATOM 1869 N N . PHE A 1 227 ? -6.864 -1.111 -1.672 1.00 79.50 227 PHE A N 1
ATOM 1870 C CA . PHE A 1 227 ? -7.273 0.155 -1.079 1.00 79.50 227 PHE A CA 1
ATOM 1871 C C . PHE A 1 227 ? -6.445 1.264 -1.711 1.00 79.50 227 PHE A C 1
ATOM 1873 O O . PHE A 1 227 ? -5.220 1.238 -1.658 1.00 79.50 227 PHE A O 1
ATOM 1880 N N . GLY A 1 228 ? -7.112 2.208 -2.358 1.00 74.25 228 GLY A N 1
ATOM 1881 C CA . GLY A 1 228 ? -6.457 3.280 -3.092 1.00 74.25 228 GLY A CA 1
ATOM 1882 C C . GLY A 1 228 ? -7.415 3.910 -4.086 1.00 74.25 228 GLY A C 1
ATOM 1883 O O . GLY A 1 228 ? -8.602 3.566 -4.127 1.00 74.25 228 GLY A O 1
ATOM 1884 N N . ILE A 1 229 ? -6.899 4.824 -4.905 1.00 62.88 229 ILE A N 1
ATOM 1885 C CA . ILE A 1 229 ? -7.714 5.511 -5.905 1.00 62.88 229 ILE A CA 1
ATOM 1886 C C . ILE A 1 229 ? -8.362 4.469 -6.831 1.00 62.88 229 ILE A C 1
ATOM 1888 O O . ILE A 1 229 ? -7.655 3.611 -7.375 1.00 62.88 229 ILE A O 1
ATOM 1892 N N . PRO A 1 230 ? -9.694 4.521 -7.042 1.00 51.94 230 PRO A N 1
ATOM 1893 C CA . PRO A 1 230 ? -10.348 3.706 -8.048 1.00 51.94 230 PRO A CA 1
ATOM 1894 C C . PRO A 1 230 ? -9.841 4.144 -9.419 1.00 51.94 230 PRO A C 1
ATOM 1896 O O . PRO A 1 230 ? -10.345 5.081 -10.033 1.00 51.94 230 PRO A O 1
ATOM 1899 N N . ILE A 1 231 ? -8.817 3.459 -9.906 1.00 49.66 231 ILE A N 1
ATOM 1900 C CA . ILE A 1 231 ? -8.375 3.580 -11.288 1.00 49.66 231 ILE A CA 1
ATOM 1901 C C . ILE A 1 231 ? -9.494 2.942 -12.115 1.00 49.66 231 ILE A C 1
ATOM 1903 O O . ILE A 1 231 ? -9.647 1.715 -12.122 1.00 49.66 231 ILE A O 1
ATOM 1907 N N . LYS A 1 232 ? -10.345 3.787 -12.709 1.00 38.62 232 LYS A N 1
ATOM 1908 C CA . LYS A 1 232 ? -11.458 3.362 -13.561 1.00 38.62 232 LYS A CA 1
ATOM 1909 C C . LYS A 1 232 ? -10.936 2.394 -14.623 1.00 38.62 232 LYS A C 1
ATOM 1911 O O . LYS A 1 232 ? -10.114 2.760 -15.452 1.00 38.62 232 LYS A O 1
ATOM 1916 N N . TYR A 1 233 ? -11.460 1.173 -14.603 1.00 35.12 233 TYR A N 1
ATOM 1917 C CA . TYR A 1 233 ? -11.531 0.343 -15.797 1.00 35.12 233 TYR A CA 1
ATOM 1918 C C . TYR A 1 233 ? -12.758 0.779 -16.580 1.00 35.12 233 TYR A C 1
ATOM 1920 O O . TYR A 1 233 ? -13.870 0.473 -16.156 1.00 35.12 233 TYR A O 1
ATOM 1928 N N . CYS A 1 234 ? -12.564 1.444 -17.712 1.00 32.38 234 CYS A N 1
ATOM 1929 C CA . CYS A 1 234 ? -13.599 1.548 -18.732 1.00 32.38 234 CYS A CA 1
ATOM 1930 C C . CYS A 1 234 ? -13.047 0.943 -20.024 1.00 32.38 234 CYS A C 1
ATOM 1932 O O . CYS A 1 234 ? -12.156 1.501 -20.650 1.00 32.38 234 CYS A O 1
ATOM 1934 N N . LYS A 1 235 ? -13.588 -0.217 -20.416 1.00 32.19 235 LYS A N 1
ATOM 1935 C CA . LYS A 1 235 ? -13.398 -0.810 -21.752 1.00 32.19 235 LYS A CA 1
ATOM 1936 C C . LYS A 1 235 ? -14.205 -0.076 -22.843 1.00 32.19 235 LYS A C 1
ATOM 1938 O O . LYS A 1 235 ? -14.248 -0.542 -23.970 1.00 32.19 235 LYS A O 1
ATOM 1943 N N . GLU A 1 236 ? -14.842 1.046 -22.510 1.00 29.86 236 GLU A N 1
ATOM 1944 C CA . GLU A 1 236 ? -15.708 1.823 -23.410 1.00 29.86 236 GLU A CA 1
ATOM 1945 C C . GLU A 1 236 ? -15.052 3.121 -23.919 1.00 29.86 236 GLU A C 1
ATOM 1947 O O . GLU A 1 236 ? -15.642 3.808 -24.742 1.00 29.86 236 GLU A O 1
ATOM 1952 N N . ASP A 1 237 ? -13.815 3.433 -23.510 1.00 33.59 237 ASP A N 1
ATOM 1953 C CA . ASP A 1 237 ? -13.067 4.616 -23.972 1.00 33.59 237 ASP A CA 1
ATOM 1954 C C . ASP A 1 237 ? -12.064 4.286 -25.102 1.00 33.59 237 ASP A C 1
ATOM 1956 O O . ASP A 1 237 ? -10.966 4.848 -25.165 1.00 33.59 237 ASP A O 1
ATOM 1960 N N . GLU A 1 238 ? -12.425 3.397 -26.038 1.00 32.34 238 GLU A N 1
ATOM 1961 C CA . GLU A 1 238 ? -11.789 3.383 -27.367 1.00 32.34 238 GLU A CA 1
ATOM 1962 C C . GLU A 1 238 ? -12.187 4.671 -28.111 1.00 32.34 238 GLU A C 1
ATOM 1964 O O . GLU A 1 238 ? -13.094 4.692 -28.937 1.00 32.34 238 GLU A O 1
ATOM 1969 N N . GLY A 1 239 ? -11.546 5.788 -27.761 1.00 29.59 239 GLY A N 1
ATOM 1970 C CA . GLY A 1 239 ? -11.779 7.079 -28.414 1.00 29.59 239 GLY A CA 1
ATOM 1971 C C . GLY A 1 239 ? -11.480 8.318 -27.575 1.00 29.59 239 GLY A C 1
ATOM 1972 O O . GLY A 1 239 ? -11.286 9.391 -28.140 1.00 29.59 239 GLY A O 1
ATOM 1973 N N . THR A 1 240 ? -11.362 8.198 -26.254 1.00 27.20 240 THR A N 1
ATOM 1974 C CA . THR A 1 240 ? -11.048 9.334 -25.376 1.00 27.20 240 THR A CA 1
ATOM 1975 C C . THR A 1 240 ? -9.921 8.968 -24.431 1.00 27.20 240 THR A C 1
ATOM 1977 O O . THR A 1 240 ? -10.124 8.541 -23.298 1.00 27.20 240 THR A O 1
ATOM 1980 N N . ALA A 1 241 ? -8.696 9.169 -24.9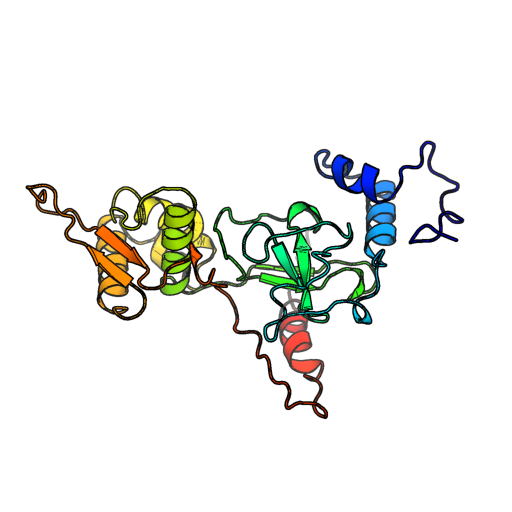22 1.00 26.17 241 ALA A N 1
ATOM 1981 C CA . ALA A 1 241 ? -7.518 9.282 -24.079 1.00 26.17 241 ALA A CA 1
ATOM 1982 C C . ALA A 1 241 ? -7.848 10.198 -22.892 1.00 26.17 241 ALA A C 1
ATOM 1984 O O . ALA A 1 241 ? -8.338 11.312 -23.094 1.00 26.17 241 ALA A O 1
ATOM 1985 N N . PHE A 1 242 ? -7.563 9.751 -21.665 1.00 27.00 242 PHE A N 1
ATOM 1986 C CA . PHE A 1 242 ? -7.428 10.673 -20.544 1.00 27.00 242 PHE A CA 1
ATOM 1987 C C . PHE A 1 242 ? -6.383 11.703 -20.966 1.00 27.00 242 PHE A C 1
ATOM 1989 O O . PHE A 1 242 ? -5.189 11.413 -21.030 1.00 27.00 242 PHE A O 1
ATOM 1996 N N . THR A 1 243 ? -6.853 12.881 -21.375 1.00 28.28 243 THR A N 1
ATOM 1997 C CA . THR A 1 243 ? -5.981 13.942 -21.850 1.00 28.28 243 THR A CA 1
ATOM 1998 C C . THR A 1 243 ? -5.040 14.308 -20.718 1.00 28.28 243 THR A C 1
ATOM 2000 O O . THR A 1 243 ? -5.503 14.528 -19.597 1.00 28.28 243 THR A O 1
ATOM 2003 N N . SER A 1 244 ? -3.758 14.399 -21.067 1.00 39.38 244 SER A N 1
ATOM 2004 C CA . SER A 1 244 ? -2.619 15.025 -20.382 1.00 39.38 244 SER A CA 1
ATOM 2005 C C . SER A 1 244 ? -2.942 15.915 -19.170 1.00 39.38 244 SER A C 1
ATOM 2007 O O . SER A 1 244 ? -2.289 15.814 -18.142 1.00 39.38 244 SER A O 1
ATOM 2009 N N . LYS A 1 245 ? -4.005 16.724 -19.233 1.00 27.58 245 LYS A N 1
ATOM 2010 C CA . LYS A 1 245 ? -4.378 17.763 -18.267 1.00 27.58 245 LYS A CA 1
ATOM 2011 C C . LYS A 1 245 ? -4.638 17.320 -16.824 1.00 27.58 245 LYS A C 1
ATOM 2013 O O . LYS A 1 245 ? -4.289 18.068 -15.927 1.00 27.58 245 LYS A O 1
ATOM 2018 N N . THR A 1 246 ? -5.236 16.161 -16.530 1.00 32.88 246 THR A N 1
ATOM 2019 C CA . THR A 1 246 ? -5.477 15.784 -15.110 1.00 32.88 246 THR A CA 1
ATOM 2020 C C . THR A 1 246 ? -4.200 15.300 -14.421 1.00 32.88 246 THR A C 1
ATOM 2022 O O . THR A 1 246 ? -4.030 15.514 -13.226 1.00 32.88 246 THR A O 1
ATOM 2025 N N . VAL A 1 247 ? -3.288 14.703 -15.189 1.00 35.69 247 VAL A N 1
ATOM 2026 C CA . VAL A 1 247 ? -1.954 14.299 -14.732 1.00 35.69 247 VAL A CA 1
ATOM 2027 C C . VAL A 1 247 ? -1.039 15.532 -14.677 1.00 35.69 247 VAL A C 1
ATOM 2029 O O . VAL A 1 247 ? -0.415 15.780 -13.652 1.00 35.69 247 VAL A O 1
ATOM 2032 N N . GLU A 1 248 ? -1.069 16.395 -15.698 1.00 32.81 248 GLU A N 1
ATOM 2033 C CA . GLU A 1 248 ? -0.390 17.701 -15.713 1.00 32.81 248 GLU A CA 1
ATOM 2034 C C . GLU A 1 248 ? -0.846 18.624 -14.581 1.00 32.81 248 GLU A C 1
ATOM 2036 O O . GLU A 1 248 ? -0.012 19.324 -14.034 1.00 32.81 248 GLU A O 1
ATOM 2041 N N . ASN A 1 249 ? -2.118 18.628 -14.175 1.00 33.25 249 ASN A N 1
ATOM 2042 C CA . ASN A 1 249 ? -2.581 19.485 -13.076 1.00 33.25 249 ASN A CA 1
ATOM 2043 C C . ASN A 1 249 ? -2.038 19.046 -11.707 1.00 33.25 249 ASN A C 1
ATOM 2045 O O . ASN A 1 249 ? -1.884 19.889 -10.827 1.00 33.25 249 ASN A O 1
ATOM 2049 N N . VAL A 1 250 ? -1.730 17.756 -11.527 1.00 36.16 250 VAL A N 1
ATOM 2050 C CA . VAL A 1 250 ? -1.023 17.264 -10.332 1.00 36.16 250 VAL A CA 1
ATOM 2051 C C . VAL A 1 250 ? 0.464 17.628 -10.417 1.00 36.16 250 VAL A C 1
ATOM 2053 O O . VAL A 1 250 ? 1.025 18.098 -9.435 1.00 36.16 250 VAL A O 1
ATOM 2056 N N . PHE A 1 251 ? 1.079 17.536 -11.603 1.00 32.84 251 PHE A N 1
ATOM 2057 C CA . PHE A 1 251 ? 2.489 17.902 -11.815 1.00 32.84 251 PHE A CA 1
ATOM 2058 C C . PHE A 1 251 ? 2.768 19.424 -11.883 1.00 32.84 251 PHE A C 1
ATOM 2060 O O . PHE A 1 251 ? 3.863 19.856 -11.541 1.00 32.84 251 PHE A O 1
ATOM 2067 N N . GLN A 1 252 ? 1.805 20.266 -12.278 1.00 33.44 252 GLN A N 1
ATOM 2068 C CA . GLN A 1 252 ? 1.938 21.735 -12.341 1.00 33.44 252 GLN A CA 1
ATOM 2069 C C . GLN A 1 252 ? 1.641 22.428 -11.004 1.00 33.44 252 GLN A C 1
ATOM 2071 O O . GLN A 1 252 ? 1.988 23.596 -10.826 1.00 33.44 252 GLN A O 1
ATOM 2076 N N . ALA A 1 253 ? 1.012 21.732 -10.053 1.00 33.38 253 ALA A N 1
ATOM 2077 C CA . ALA A 1 253 ? 0.757 22.276 -8.722 1.00 33.38 253 ALA A CA 1
ATOM 2078 C C . ALA A 1 253 ? 2.031 22.352 -7.852 1.00 33.38 253 ALA A C 1
ATOM 2080 O O . ALA A 1 253 ? 2.065 23.136 -6.907 1.00 33.38 253 ALA A O 1
ATOM 2081 N N . GLU A 1 254 ? 3.096 21.615 -8.196 1.00 34.34 254 GLU A N 1
ATOM 2082 C CA . GLU A 1 254 ? 4.352 21.567 -7.427 1.00 34.34 254 GLU A CA 1
ATOM 2083 C C . GLU A 1 254 ? 5.491 22.424 -8.022 1.00 34.34 254 GLU A C 1
ATOM 2085 O O . GLU A 1 254 ? 6.535 22.579 -7.396 1.00 34.34 254 GLU A O 1
ATOM 2090 N N . SER A 1 255 ? 5.297 23.092 -9.169 1.00 29.16 255 SER A N 1
ATOM 2091 C CA . SER A 1 255 ? 6.305 23.995 -9.762 1.00 29.16 255 SER A CA 1
ATOM 2092 C C . SER A 1 255 ? 6.198 25.461 -9.299 1.00 29.16 255 SER A C 1
ATOM 2094 O O . SER A 1 255 ? 6.626 26.370 -10.012 1.00 29.16 255 SER A O 1
ATOM 2096 N N . LYS A 1 256 ? 5.603 25.724 -8.127 1.00 28.66 256 LYS A N 1
ATOM 2097 C CA . LYS A 1 256 ? 5.486 27.072 -7.527 1.00 28.66 256 LYS A CA 1
ATOM 2098 C C . LYS A 1 256 ? 6.036 27.163 -6.098 1.00 28.66 256 LYS A C 1
ATOM 2100 O O . LYS A 1 256 ? 5.504 27.903 -5.275 1.00 28.66 256 LYS A O 1
ATOM 2105 N N . VAL A 1 257 ? 7.117 26.448 -5.801 1.00 29.75 257 VAL A N 1
ATOM 2106 C CA . VAL A 1 257 ? 7.960 26.787 -4.647 1.00 29.75 257 VAL A CA 1
ATOM 2107 C C . VAL A 1 257 ? 9.096 27.658 -5.171 1.00 29.75 257 VAL A C 1
ATOM 2109 O O . VAL A 1 257 ? 9.989 27.173 -5.864 1.00 29.75 257 VAL A O 1
ATOM 2112 N N . GLU A 1 258 ? 9.013 28.965 -4.915 1.00 26.44 258 GLU A N 1
ATOM 2113 C CA . GLU A 1 258 ? 10.112 29.894 -5.187 1.00 26.44 258 GLU A CA 1
ATOM 2114 C C . GLU A 1 258 ? 11.380 29.442 -4.440 1.00 26.44 258 GLU A C 1
ATOM 2116 O O . GLU A 1 258 ? 11.290 28.980 -3.297 1.00 26.44 258 GLU A O 1
ATOM 2121 N N . PRO A 1 259 ? 12.570 29.558 -5.053 1.00 26.19 259 PRO A N 1
ATOM 2122 C CA . PRO A 1 259 ? 13.809 29.189 -4.391 1.00 26.19 259 PRO A CA 1
ATOM 2123 C C . PRO A 1 259 ? 14.075 30.156 -3.235 1.00 26.19 259 PRO A C 1
ATOM 2125 O O . PRO A 1 259 ? 14.242 31.358 -3.439 1.00 26.19 259 PRO A O 1
ATOM 2128 N N . PHE A 1 260 ? 14.149 29.623 -2.014 1.00 26.19 260 PHE A N 1
ATOM 2129 C CA . PHE A 1 260 ? 14.697 30.346 -0.872 1.00 26.19 260 PHE A CA 1
ATOM 2130 C C . PHE A 1 260 ? 16.122 30.805 -1.207 1.00 26.19 260 PHE A C 1
ATOM 2132 O O . PHE A 1 260 ? 17.032 29.991 -1.375 1.00 26.19 260 PHE A O 1
ATOM 2139 N N . SER A 1 261 ? 16.308 32.121 -1.309 1.00 23.20 261 SER A N 1
ATOM 2140 C CA . SER A 1 261 ? 17.619 32.757 -1.365 1.00 23.20 261 SER A CA 1
ATOM 2141 C C . SER A 1 261 ? 18.292 32.632 0.002 1.00 23.20 261 SER A C 1
ATOM 2143 O O . SER A 1 261 ? 17.790 33.178 0.987 1.00 23.20 261 SER A O 1
ATOM 2145 N N . PHE A 1 262 ? 19.429 31.947 0.062 1.00 26.81 262 PHE A N 1
ATOM 2146 C CA . PHE A 1 262 ? 20.328 32.027 1.207 1.00 26.81 262 PHE A CA 1
ATOM 2147 C C . PHE A 1 262 ? 21.334 33.158 0.964 1.00 26.81 262 PHE A C 1
ATOM 2149 O O . PHE A 1 262 ? 22.034 33.155 -0.050 1.00 26.81 262 PHE A O 1
ATOM 2156 N N . TYR A 1 263 ? 21.347 34.131 1.879 1.00 32.09 263 TYR A N 1
ATOM 2157 C CA . TYR A 1 263 ? 22.521 34.957 2.170 1.00 32.09 263 TYR A CA 1
ATOM 2158 C C . TYR A 1 263 ? 23.538 34.134 2.962 1.00 32.09 263 TYR A C 1
ATOM 2160 O O . TYR A 1 263 ? 23.087 33.284 3.767 1.00 32.09 263 TYR A O 1
#

Nearest PDB structures (foldseek):
  5xfp-assembly2_B  TM=8.368E-01  e=2.107E-17  Homo sapiens
  5xfr-assembly1_A  TM=8.324E-01  e=2.373E-17  Homo sapiens
  5xfr-assembly1_B  TM=8.379E-01  e=1.786E-16  Homo sapiens
  5xfn-assembly1_A  TM=8.504E-01  e=1.267E-15  Homo sapiens
  5xfp-assembly3_E  TM=8.443E-01  e=8.872E-16  Homo sapiens

InterPro domains:
  IPR011011 Zinc finger, FYVE/PHD-type [SSF57903] (62-121)
  IPR019786 Zinc finger, PHD-type, conserved site [PS01359] (69-117)

Solvent-accessible surface area (backbone atoms only — not comparable to full-atom values): 16289 Å² total; per-residue (Å²): 129,90,54,65,55,66,66,90,76,54,85,87,54,100,70,87,69,55,72,69,67,36,69,76,56,63,69,85,53,92,68,94,45,66,72,56,52,54,50,51,29,52,47,41,38,41,60,76,64,63,76,88,77,54,57,54,46,100,78,53,69,50,43,77,79,44,61,29,37,62,72,54,42,66,82,49,62,49,52,66,35,45,54,24,75,82,81,52,49,46,30,41,52,85,79,42,77,95,68,95,72,76,94,48,43,19,64,44,44,53,51,33,40,43,17,60,81,45,86,31,43,70,46,79,42,83,46,65,38,54,68,72,55,52,52,50,31,52,50,46,29,51,35,77,74,41,103,48,65,67,42,44,42,76,85,58,46,47,58,50,51,66,72,50,35,83,46,30,73,63,31,72,63,63,72,72,44,51,72,70,54,47,52,54,50,54,52,50,52,48,64,72,40,58,83,54,33,39,81,58,82,81,93,64,97,70,82,64,92,88,75,51,31,39,25,62,62,67,58,50,92,84,55,69,54,77,46,50,75,82,75,80,85,65,95,78,51,88,84,58,73,85,59,66,61,71,61,44,55,63,63,60,68,68,77,74,72,77,83,82,82,80,131

Secondary structure (DSSP, 8-state):
--SSS-GGG-TT-SS---HHHHHTTTTSS----HHHHHHHHHHHTS-SS-GGG--B-TTSS-BTT--BTTTTB--BTTBSEEE-TTT--EEEGGGSSS------TTEE-EEEE-GGGTTT--EEEE--B-HHHHHHHHHHHHHHTSS-S-EEIIIIIHHHHHHTGGGBTTHHHHHHS-HHHHHHHHHHHHHH-TTTEEEE--SSS-PPTT--EEEESS-TTTS-PPEE------TT-TT----THHHHHHHHSSS--------

Organism: NCBI:txid299467

Mean predicted aligned error: 11.84 Å

pLDDT: mean 75.9, std 21.75, range [23.2, 97.0]